Protein AF-A0A8S1S361-F1 (afdb_monomer_lite)

Sequence (271 aa):
MSQQENCSICFEDYEDPVKLPCNHIFCRDCIVVALEQRQSCPICRRLCCNYINSPFLSITQPEESLHEQEGDPCFIYRITIHHNAQAQFNFFEKRYVEMITEALKKNLTFIIDPQYNDCCMRVKLIECVPVHQHSIYVCTVQNIQRLKIIGFSERNIKDSDSKLKYATTQSIIDNFDQETLILYQKLHICIEKIIEILSLNENAKNQLLALAGNKDEIQPEKISKHSLELLQTIQMCENGLLKWYYSTDINGRLGVILKHYESYLNYCQNQ

Secondary structure (DSSP, 8-state):
-----B-TTT-SBPSSEEE-TTS-EEEHHHHHHHHHH-SB-TTT--B-TTSSS-TT-S---S-TT----SSEEEEE-S----TT-EEEEEE-SHHHHHHHHHHHHTTSEEEEE-SSSS-EEEEEEEEEEEETTTTEEEEEEEEEEEEEEEEEEEEEPTTSS-EEEEEEEEE------HHHHHHHHHHHHHHHHHHHHGGG-HHHHHHHHHHH--TT---HHHHHHHHHHHHHHHTTS-GGGHHHHH-S-HHHHHHHHHHHHHHHHHHHHT-

Structure (mmCIF, N/CA/C/O backbone):
data_AF-A0A8S1S361-F1
#
_entry.id   AF-A0A8S1S361-F1
#
loop_
_atom_site.group_PDB
_atom_site.id
_atom_site.type_symbol
_atom_site.label_atom_id
_atom_site.label_alt_id
_atom_site.label_comp_id
_atom_site.label_asym_id
_atom_site.label_entity_id
_atom_site.label_seq_id
_atom_site.pdbx_PDB_ins_code
_atom_site.Cartn_x
_atom_site.Cartn_y
_atom_site.Cartn_z
_atom_site.occupancy
_atom_site.B_iso_or_equiv
_atom_site.auth_seq_id
_atom_site.auth_comp_id
_atom_site.auth_asym_id
_atom_site.auth_atom_id
_atom_site.pdbx_PDB_model_num
ATOM 1 N N . MET A 1 1 ? 15.241 15.812 29.033 1.00 31.27 1 MET A N 1
ATOM 2 C CA . MET A 1 1 ? 14.167 16.118 28.065 1.00 31.27 1 MET A CA 1
ATOM 3 C C . MET A 1 1 ? 12.943 16.463 28.888 1.00 31.27 1 MET A C 1
ATOM 5 O O . MET A 1 1 ? 12.546 15.630 29.691 1.00 31.27 1 MET A O 1
ATOM 9 N N . SER A 1 2 ? 12.453 17.697 28.801 1.00 41.00 2 SER A N 1
ATOM 10 C CA . SER A 1 2 ? 11.288 18.164 29.558 1.00 41.00 2 SER A CA 1
ATOM 11 C C . SER A 1 2 ? 10.044 17.393 29.115 1.00 41.00 2 SER A C 1
ATOM 13 O O . SER A 1 2 ? 9.715 17.364 27.929 1.00 41.00 2 SER A O 1
ATOM 15 N N . GLN A 1 3 ? 9.381 16.727 30.059 1.00 49.28 3 GLN A N 1
ATOM 16 C CA . GLN A 1 3 ? 8.007 16.274 29.866 1.00 49.28 3 GLN A CA 1
ATOM 17 C C . GLN A 1 3 ? 7.148 17.540 29.724 1.00 49.28 3 GLN A C 1
ATOM 19 O O . GLN A 1 3 ? 7.317 18.475 30.499 1.00 49.28 3 GLN A O 1
ATOM 24 N N . GLN A 1 4 ? 6.308 17.632 28.690 1.00 59.28 4 GLN A N 1
ATOM 25 C CA . GLN A 1 4 ? 5.357 18.741 28.571 1.00 59.28 4 GLN A CA 1
ATOM 26 C C . GLN A 1 4 ? 4.342 18.630 29.714 1.00 59.28 4 GLN A C 1
ATOM 28 O O . GLN A 1 4 ? 3.489 17.745 29.683 1.00 59.28 4 GLN A O 1
ATOM 33 N N . GLU A 1 5 ? 4.453 19.514 30.706 1.00 72.94 5 GLU A N 1
ATOM 34 C CA . GLU A 1 5 ? 3.537 19.601 31.855 1.00 72.94 5 GLU A CA 1
ATOM 35 C C . GLU A 1 5 ? 2.202 20.282 31.492 1.00 72.94 5 GLU A C 1
ATOM 37 O O . GLU A 1 5 ? 1.224 20.138 32.217 1.00 72.94 5 GLU A O 1
ATOM 42 N N . ASN A 1 6 ? 2.123 20.921 30.317 1.00 88.81 6 ASN A N 1
ATOM 43 C CA . ASN A 1 6 ? 0.973 21.707 29.865 1.00 88.81 6 ASN A CA 1
ATOM 44 C C . ASN A 1 6 ? 0.476 21.265 28.483 1.00 88.81 6 ASN A C 1
ATOM 46 O O . ASN A 1 6 ? 1.253 20.816 27.630 1.00 88.81 6 ASN A O 1
ATOM 50 N N . CYS A 1 7 ? -0.822 21.442 28.233 1.00 92.00 7 CYS A N 1
ATOM 51 C CA . CYS A 1 7 ? -1.442 21.146 26.949 1.00 92.00 7 CYS A CA 1
ATOM 52 C C . CYS A 1 7 ? -0.930 22.096 25.863 1.00 92.00 7 CYS A C 1
ATOM 54 O O . CYS A 1 7 ? -1.063 23.308 25.967 1.00 92.00 7 CYS A O 1
ATOM 56 N N . SER A 1 8 ? -0.426 21.567 24.746 1.00 92.62 8 SER A N 1
ATOM 57 C CA . SER A 1 8 ? 0.132 22.405 23.673 1.00 92.62 8 SER A CA 1
ATOM 58 C C . SER A 1 8 ? -0.911 23.140 22.808 1.00 92.62 8 SER A C 1
ATOM 60 O O . SER A 1 8 ? -0.547 23.658 21.753 1.00 92.62 8 SER A O 1
ATOM 62 N N . ILE A 1 9 ? -2.198 23.099 23.173 1.00 92.94 9 ILE A N 1
ATOM 63 C CA . ILE A 1 9 ? -3.293 23.781 22.461 1.00 92.94 9 ILE A CA 1
ATOM 64 C C . ILE A 1 9 ? -3.749 25.002 23.261 1.00 92.94 9 ILE A C 1
ATOM 66 O O . ILE A 1 9 ? -3.714 26.109 22.733 1.00 92.94 9 ILE A O 1
ATOM 70 N N . CYS A 1 10 ? -4.154 24.811 24.522 1.00 94.75 10 CYS A N 1
ATOM 71 C CA . CYS A 1 10 ? -4.549 25.916 25.401 1.00 94.75 10 CYS A CA 1
ATOM 72 C C . CYS A 1 10 ? -3.377 26.529 26.179 1.00 94.75 10 CYS A C 1
ATOM 74 O O . CYS A 1 10 ? -3.525 27.632 26.685 1.00 94.75 10 CYS A O 1
ATOM 76 N N . PHE A 1 11 ? -2.226 25.849 26.243 1.00 92.56 11 PHE A N 1
ATOM 77 C CA . PHE A 1 11 ? -1.048 26.216 27.043 1.00 92.56 11 PHE A CA 1
ATOM 78 C C . PHE A 1 11 ? -1.267 26.208 28.565 1.00 92.56 11 PHE A C 1
ATOM 80 O O . PHE A 1 11 ? -0.380 26.626 29.301 1.00 92.56 11 PHE A O 1
ATOM 87 N N . GLU A 1 12 ? -2.395 25.669 29.026 1.00 93.00 12 GLU A N 1
ATOM 88 C CA . GLU A 1 12 ? -2.732 25.479 30.440 1.00 93.00 12 GLU A CA 1
ATOM 89 C C . GLU A 1 12 ? -2.364 24.065 30.920 1.00 93.00 12 GLU A C 1
ATOM 91 O O . GLU A 1 12 ? -1.993 23.190 30.125 1.00 93.00 12 GLU A O 1
ATOM 96 N N . ASP A 1 13 ? -2.457 23.825 32.230 1.00 90.50 13 ASP A N 1
ATOM 97 C CA . ASP A 1 13 ? -2.399 22.473 32.801 1.00 90.50 13 ASP A CA 1
ATOM 98 C C . ASP A 1 13 ? -3.463 21.560 32.161 1.00 90.50 13 ASP A C 1
ATOM 100 O O . ASP A 1 13 ? -4.505 22.009 31.677 1.00 90.50 13 ASP A O 1
ATOM 104 N N . TYR A 1 14 ? -3.200 20.253 32.129 1.00 88.69 14 TYR A N 1
ATOM 105 C CA . TYR A 1 14 ? -4.121 19.312 31.494 1.00 88.69 14 TYR A CA 1
ATOM 106 C C . TYR A 1 14 ? -5.459 19.207 32.240 1.00 88.69 14 TYR A C 1
ATOM 108 O O . TYR A 1 14 ? -5.522 18.694 33.357 1.00 88.69 14 TYR A O 1
ATOM 116 N N . GLU A 1 15 ? -6.543 19.574 31.561 1.00 88.31 15 GLU A N 1
ATOM 117 C CA . GLU A 1 15 ? -7.921 19.310 31.974 1.00 88.31 15 GLU A CA 1
ATOM 118 C C . GLU A 1 15 ? -8.462 18.098 31.197 1.00 88.31 15 GLU A C 1
ATOM 120 O O . GLU A 1 15 ? -8.505 18.109 29.966 1.00 88.31 15 GLU A O 1
ATOM 125 N N . ASP A 1 16 ? -8.805 17.024 31.917 1.00 84.75 16 ASP A N 1
ATOM 126 C CA . ASP A 1 16 ? -9.188 15.713 31.357 1.00 84.75 16 ASP A CA 1
ATOM 127 C C . ASP A 1 16 ? -8.237 15.235 30.231 1.00 84.75 16 ASP A C 1
ATOM 129 O O . ASP A 1 16 ? -8.595 15.244 29.045 1.00 84.75 16 ASP A O 1
ATOM 133 N N . PRO A 1 17 ? -6.977 14.880 30.571 1.00 86.75 17 PRO A N 1
ATOM 134 C CA . PRO A 1 17 ? -5.967 14.598 29.566 1.00 86.75 17 PRO A CA 1
ATOM 135 C C . PRO A 1 17 ? -6.318 13.389 28.698 1.00 86.75 17 PRO A C 1
ATOM 137 O O . PRO A 1 17 ? -6.593 12.292 29.176 1.00 86.75 17 PRO A O 1
ATOM 140 N N . VAL A 1 18 ? -6.185 13.566 27.391 1.00 81.44 18 VAL A N 1
ATOM 141 C CA . VAL A 1 18 ? -6.327 12.528 26.375 1.00 81.44 18 VAL A CA 1
ATOM 142 C C . VAL A 1 18 ? -4.965 12.249 25.762 1.00 81.44 18 VAL A C 1
ATOM 144 O O . VAL A 1 18 ? -4.317 13.149 25.225 1.00 81.44 18 VAL A O 1
ATOM 147 N N . LYS A 1 19 ? -4.552 10.979 25.778 1.00 82.25 19 LYS A N 1
ATOM 148 C CA . LYS A 1 19 ? -3.347 10.506 25.092 1.00 82.25 19 LYS A CA 1
ATOM 149 C C . LYS A 1 19 ? -3.705 9.925 23.723 1.00 82.25 19 LYS A C 1
ATOM 151 O O . LYS A 1 19 ? -4.417 8.930 23.622 1.00 82.25 19 LYS A O 1
ATOM 156 N N . LEU A 1 20 ? -3.180 10.530 22.662 1.00 78.31 20 LEU A N 1
ATOM 157 C CA . LEU A 1 20 ? -3.302 10.030 21.288 1.00 78.31 20 LEU A CA 1
ATOM 158 C C . LEU A 1 20 ? -2.417 8.781 21.073 1.00 78.31 20 LEU A C 1
ATOM 160 O O . LEU A 1 20 ? -1.432 8.609 21.792 1.00 78.31 20 LEU A O 1
ATOM 164 N N . PRO A 1 21 ? -2.636 7.955 20.029 1.00 72.31 21 PRO A N 1
ATOM 165 C CA . PRO A 1 21 ? -1.830 6.750 19.772 1.00 72.31 21 PRO A CA 1
ATOM 166 C C . PRO A 1 21 ? -0.400 7.081 19.315 1.00 72.31 21 PRO A C 1
ATOM 168 O O . PRO A 1 21 ? 0.493 6.241 19.302 1.00 72.31 21 PRO A O 1
ATOM 171 N N . CYS A 1 22 ? -0.137 8.345 18.973 1.00 76.56 22 CYS A N 1
ATOM 172 C CA . CYS A 1 22 ? 1.218 8.879 18.828 1.00 76.56 22 CYS A CA 1
ATOM 173 C C . CYS A 1 22 ? 1.918 9.212 20.159 1.00 76.56 22 CYS A C 1
ATOM 175 O O . CYS A 1 22 ? 3.030 9.729 20.130 1.00 76.56 22 CYS A O 1
ATOM 177 N N . ASN A 1 23 ? 1.273 8.935 21.294 1.00 81.06 23 ASN A N 1
ATOM 178 C CA . ASN A 1 23 ? 1.683 9.214 22.670 1.00 81.06 23 ASN A CA 1
ATOM 179 C C . ASN A 1 23 ? 1.681 10.681 23.130 1.00 81.06 23 ASN A C 1
ATOM 181 O O . ASN A 1 23 ? 1.983 10.924 24.295 1.00 81.06 23 ASN A O 1
ATOM 185 N N . HIS A 1 24 ? 1.302 11.641 22.284 1.00 87.50 24 HIS A N 1
ATOM 186 C CA . HIS A 1 24 ? 1.089 13.031 22.706 1.00 87.50 24 HIS A CA 1
ATOM 187 C C . HIS A 1 24 ? -0.193 13.194 23.533 1.00 87.50 24 HIS A C 1
ATOM 189 O O . HIS A 1 24 ? -1.180 12.504 23.267 1.00 87.50 24 HIS A O 1
ATOM 195 N N . ILE A 1 25 ? -0.167 14.114 24.501 1.00 88.88 25 ILE A N 1
ATOM 196 C CA . ILE A 1 25 ? -1.241 14.356 25.473 1.00 88.88 25 ILE A CA 1
ATOM 197 C C . ILE A 1 25 ? -1.801 15.773 25.282 1.00 88.88 25 ILE A C 1
ATOM 199 O O . ILE A 1 25 ? -1.047 16.707 25.016 1.00 88.88 25 ILE A O 1
ATOM 203 N N . PHE A 1 26 ? -3.120 15.929 25.401 1.00 90.69 26 PHE A N 1
ATOM 204 C CA . PHE A 1 26 ? -3.848 17.198 25.276 1.00 90.69 26 PHE A CA 1
ATOM 205 C C . PHE A 1 26 ? -5.058 17.208 26.219 1.00 90.69 26 PHE A C 1
ATOM 207 O O . PHE A 1 26 ? -5.489 16.138 26.632 1.00 90.69 26 PHE A O 1
ATOM 214 N N . CYS A 1 27 ? -5.660 18.365 26.506 1.00 90.56 27 CYS A N 1
ATOM 215 C CA . CYS A 1 27 ? -6.992 18.398 27.123 1.00 90.56 27 CYS A CA 1
ATOM 216 C C . CYS A 1 27 ? -8.034 17.801 26.164 1.00 90.56 27 CYS A C 1
ATOM 218 O O . CYS A 1 27 ? -7.922 18.012 24.948 1.00 90.56 27 CYS A O 1
ATOM 220 N N . ARG A 1 28 ? -9.052 17.099 26.682 1.00 85.50 28 ARG A N 1
ATOM 221 C CA . ARG A 1 28 ? -10.117 16.498 25.856 1.00 85.50 28 ARG A CA 1
ATOM 222 C C . ARG A 1 28 ? -10.757 17.506 24.911 1.00 85.50 28 ARG A C 1
ATOM 224 O O . ARG A 1 28 ? -10.761 17.289 23.701 1.00 85.50 28 ARG A O 1
ATOM 231 N N . ASP A 1 29 ? -11.261 18.607 25.451 1.00 87.94 29 ASP A N 1
ATOM 232 C CA . ASP A 1 29 ? -12.005 19.590 24.660 1.00 87.94 29 ASP A CA 1
ATOM 233 C C . ASP A 1 29 ? -11.108 20.246 23.608 1.00 87.94 29 ASP A C 1
ATOM 235 O O . ASP A 1 29 ? -11.506 20.446 22.461 1.00 87.94 29 ASP A O 1
ATOM 239 N N . CYS A 1 30 ? -9.842 20.481 23.965 1.00 91.12 30 CYS A N 1
ATOM 240 C CA . CYS A 1 30 ? -8.844 20.997 23.037 1.00 91.12 30 CYS A CA 1
ATOM 241 C C . CYS A 1 30 ? -8.618 20.046 21.857 1.00 91.12 30 CYS A C 1
ATOM 243 O O . CYS A 1 30 ? -8.586 20.484 20.703 1.00 91.12 30 CYS A O 1
ATOM 245 N N . ILE A 1 31 ? -8.438 18.749 22.126 1.00 88.50 31 ILE A N 1
ATOM 246 C CA . ILE A 1 31 ? -8.124 17.797 21.059 1.00 88.50 31 ILE A CA 1
ATOM 247 C C . ILE A 1 31 ? -9.343 17.435 20.214 1.00 88.50 31 ILE A C 1
ATOM 249 O O . ILE A 1 31 ? -9.185 17.229 19.014 1.00 88.50 31 ILE A O 1
ATOM 253 N N . VAL A 1 32 ? -10.547 17.426 20.793 1.00 84.38 32 VAL A N 1
ATOM 254 C CA . VAL A 1 32 ? -11.812 17.249 20.063 1.00 84.38 32 VAL A CA 1
ATOM 255 C C . VAL A 1 32 ? -11.944 18.312 18.972 1.00 84.38 32 VAL A C 1
ATOM 257 O O . VAL A 1 32 ? -12.017 17.963 17.793 1.00 84.38 32 VAL A O 1
ATOM 260 N N . VAL A 1 33 ? -11.838 19.594 19.336 1.00 86.06 33 VAL A N 1
ATOM 261 C CA . VAL A 1 33 ? -11.939 20.713 18.381 1.00 86.06 33 VAL A CA 1
ATOM 262 C C . VAL A 1 33 ? -10.815 20.671 17.341 1.00 86.06 33 VAL A C 1
ATOM 264 O O . VAL A 1 33 ? -11.038 20.908 16.152 1.00 86.06 33 VAL A O 1
ATOM 267 N N . ALA A 1 34 ? -9.587 20.349 17.758 1.00 88.19 34 ALA A N 1
ATOM 268 C CA . ALA A 1 34 ? -8.462 20.260 16.829 1.00 88.19 34 ALA A CA 1
ATOM 269 C C . ALA A 1 34 ? -8.654 19.142 15.788 1.00 88.19 34 ALA A C 1
ATOM 271 O O . ALA A 1 34 ? -8.355 19.344 14.607 1.00 88.19 34 ALA A O 1
ATOM 272 N N . LEU A 1 35 ? -9.178 17.985 16.206 1.00 83.81 35 LEU A N 1
ATOM 273 C CA . LEU A 1 35 ? -9.410 16.844 15.322 1.00 83.81 35 LEU A CA 1
ATOM 274 C C . LEU A 1 35 ? -10.602 17.041 14.377 1.00 83.81 35 LEU A C 1
ATOM 276 O O . LEU A 1 35 ? -10.575 16.482 13.278 1.00 83.81 35 LEU A O 1
ATOM 280 N N . GLU A 1 36 ? -11.597 17.855 14.751 1.00 78.62 36 GLU A N 1
ATOM 281 C CA . GLU A 1 36 ? -12.676 18.282 13.845 1.00 78.62 36 GLU A CA 1
ATOM 282 C C . GLU A 1 36 ? -12.134 19.085 12.657 1.00 78.62 36 GLU A C 1
ATOM 284 O O . GLU A 1 36 ? -12.600 18.926 11.530 1.00 78.62 36 GLU A O 1
ATOM 289 N N . GLN A 1 37 ? -11.116 19.921 12.887 1.00 82.75 37 GLN A N 1
ATOM 290 C CA . GLN A 1 37 ? -10.488 20.715 11.826 1.00 82.75 37 GLN A CA 1
ATOM 291 C C . GLN A 1 37 ? -9.489 19.900 11.006 1.00 82.75 37 GLN A C 1
ATOM 293 O O . GLN A 1 37 ? -9.408 20.033 9.783 1.00 82.75 37 GLN A O 1
ATOM 298 N N . ARG A 1 38 ? -8.666 19.092 11.682 1.00 83.06 38 ARG A N 1
ATOM 299 C CA . ARG A 1 38 ? -7.639 18.253 11.063 1.00 83.06 38 ARG A CA 1
ATOM 300 C C . ARG A 1 38 ? -7.508 16.969 11.853 1.00 83.06 38 ARG A C 1
ATOM 302 O O . ARG A 1 38 ? -7.017 16.983 12.972 1.00 83.06 38 ARG A O 1
ATOM 309 N N . GLN A 1 39 ? -7.798 15.841 11.219 1.00 79.81 39 GLN A N 1
ATOM 310 C CA . GLN A 1 39 ? -7.765 14.509 11.834 1.00 79.81 39 GLN A CA 1
ATOM 311 C C . GLN A 1 39 ? -6.346 13.982 12.138 1.00 79.81 39 GLN A C 1
ATOM 313 O O . GLN A 1 39 ? -6.082 12.786 12.040 1.00 79.81 39 GLN A O 1
ATOM 318 N N . SER A 1 40 ? -5.397 14.848 12.483 1.00 85.75 40 SER A N 1
ATOM 319 C CA . SER A 1 40 ? -4.020 14.494 12.808 1.00 85.75 40 SER A CA 1
ATOM 320 C C . SER A 1 40 ? -3.560 15.186 14.085 1.00 85.75 40 SER A C 1
ATOM 322 O O . SER A 1 40 ? -4.024 16.271 14.422 1.00 85.75 40 SER A O 1
ATOM 324 N N . CYS A 1 41 ? -2.629 14.554 14.799 1.00 86.69 41 CYS A N 1
ATOM 325 C CA . CYS A 1 41 ? -2.041 15.106 16.011 1.00 86.69 41 CYS A CA 1
ATOM 326 C C . CYS A 1 41 ? -1.441 16.505 15.744 1.00 86.69 41 CYS A C 1
ATOM 328 O O . CYS A 1 41 ? -0.584 16.620 14.862 1.00 86.69 41 CYS A O 1
ATOM 330 N N . PRO A 1 42 ? -1.789 17.538 16.536 1.00 91.06 42 PRO A N 1
ATOM 331 C CA . PRO A 1 42 ? -1.236 18.886 16.378 1.00 91.06 42 PRO A CA 1
ATOM 332 C C . PRO A 1 42 ? 0.292 18.970 16.496 1.00 91.06 42 PRO A C 1
ATOM 334 O O . PRO A 1 42 ? 0.902 19.860 15.911 1.00 91.06 42 PRO A O 1
ATOM 337 N N . ILE A 1 43 ? 0.917 18.027 17.211 1.00 90.31 43 ILE A N 1
ATOM 338 C CA . ILE A 1 43 ? 2.369 18.003 17.429 1.00 90.31 43 ILE A CA 1
ATOM 339 C C . ILE A 1 43 ? 3.095 17.268 16.295 1.00 90.31 43 ILE A C 1
ATOM 341 O O . ILE A 1 43 ? 4.002 17.821 15.679 1.00 90.31 43 ILE A O 1
ATOM 345 N N . CYS A 1 44 ? 2.709 16.024 15.988 1.00 87.56 44 CYS A N 1
ATOM 346 C CA . CYS A 1 44 ? 3.469 15.174 15.056 1.00 87.56 44 CYS A CA 1
ATOM 347 C C . CYS A 1 44 ? 2.770 14.862 13.733 1.00 87.56 44 CYS A C 1
ATOM 349 O O . CYS A 1 44 ? 3.331 14.146 12.904 1.00 87.56 44 CYS A O 1
ATOM 351 N N . ARG A 1 45 ? 1.547 15.364 13.531 1.00 86.81 45 ARG A N 1
ATOM 352 C CA . ARG A 1 45 ? 0.741 15.171 12.314 1.00 86.81 45 ARG A CA 1
ATOM 353 C C . ARG A 1 45 ? 0.399 13.708 11.994 1.00 86.81 45 ARG A C 1
ATOM 355 O O . ARG A 1 45 ? -0.050 13.411 10.891 1.00 86.81 45 ARG A O 1
ATOM 362 N N . ARG A 1 46 ? 0.569 12.780 12.946 1.00 79.69 46 ARG A N 1
ATOM 363 C CA . ARG A 1 46 ? 0.090 11.393 12.802 1.00 79.69 46 ARG A CA 1
ATOM 364 C C . ARG A 1 46 ? -1.443 11.378 12.801 1.00 79.69 46 ARG A C 1
ATOM 366 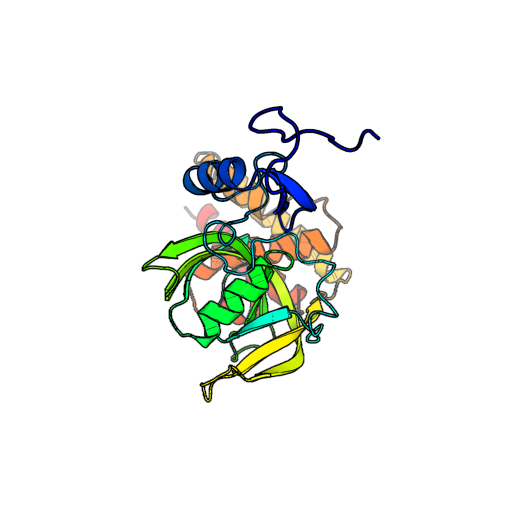O O . ARG A 1 46 ? -2.042 12.048 13.636 1.00 79.69 46 ARG A O 1
ATOM 373 N N . LEU A 1 47 ? -2.059 10.620 11.892 1.00 76.38 47 LEU A N 1
ATOM 374 C CA . LEU A 1 47 ? -3.519 10.497 11.769 1.00 76.38 47 LEU A CA 1
ATOM 375 C C . LEU A 1 47 ? -4.150 9.977 13.077 1.00 76.38 47 LEU A C 1
ATOM 377 O O . LEU A 1 47 ? -3.596 9.088 13.723 1.00 76.38 47 LEU A O 1
ATOM 381 N N . CYS A 1 48 ? -5.281 10.559 13.477 1.00 74.94 48 CYS A N 1
ATOM 382 C CA . CYS A 1 48 ? -5.999 10.331 14.740 1.00 74.94 48 CYS A CA 1
ATOM 383 C C . CYS A 1 48 ? -7.531 10.356 14.537 1.00 74.94 48 CYS A C 1
ATOM 385 O O . CYS A 1 48 ? -8.283 10.715 15.437 1.00 74.94 48 CYS A O 1
ATOM 387 N N . CYS A 1 49 ? -8.012 9.983 13.352 1.00 59.97 49 CYS A N 1
ATOM 388 C CA . CYS A 1 49 ? -9.398 10.151 12.897 1.00 59.97 49 CYS A CA 1
ATOM 389 C C . CYS A 1 49 ? -10.498 9.414 13.697 1.00 59.97 49 CYS A C 1
ATOM 391 O O . CYS A 1 49 ? -11.670 9.550 13.367 1.00 59.97 49 CYS A O 1
ATOM 393 N N . ASN A 1 50 ? -10.150 8.675 14.757 1.00 56.00 50 ASN A N 1
ATOM 394 C CA . ASN A 1 50 ? -11.088 7.948 15.622 1.00 56.00 50 ASN A CA 1
ATOM 395 C C . ASN A 1 50 ? -11.225 8.498 17.050 1.00 56.00 50 ASN A C 1
ATOM 397 O O . ASN A 1 50 ? -11.904 7.886 17.872 1.00 56.00 50 ASN A O 1
ATOM 401 N N . TYR A 1 51 ? -10.613 9.640 17.372 1.00 59.34 51 TYR A N 1
ATOM 402 C CA . TYR A 1 51 ? -10.519 10.112 18.761 1.00 59.34 51 TYR A CA 1
ATOM 403 C C . TYR A 1 51 ? -11.524 11.205 19.147 1.00 59.34 51 TYR A C 1
ATOM 405 O O . TYR A 1 51 ? -11.362 11.823 20.188 1.00 59.34 51 TYR A O 1
ATOM 413 N N . ILE A 1 52 ? -12.567 11.455 18.354 1.00 53.59 52 ILE A N 1
ATOM 414 C CA . ILE A 1 52 ? -13.562 12.491 18.691 1.00 53.59 52 ILE A CA 1
ATOM 415 C C . ILE A 1 52 ? -14.781 11.890 19.410 1.00 53.59 52 ILE A C 1
ATOM 417 O O . ILE A 1 52 ? -15.338 12.518 20.298 1.00 53.59 52 ILE A O 1
ATOM 421 N N . ASN A 1 53 ? -15.159 10.645 19.088 1.00 48.84 53 ASN A N 1
ATOM 422 C CA . ASN A 1 53 ? -16.375 10.000 19.614 1.00 48.84 53 ASN A CA 1
ATOM 423 C C . ASN A 1 53 ? -16.168 8.541 20.050 1.00 48.84 53 ASN A C 1
ATOM 425 O O . ASN A 1 53 ? -17.129 7.789 20.207 1.00 48.84 53 ASN A O 1
ATOM 429 N N . SER A 1 54 ? -14.919 8.104 20.217 1.00 50.19 54 SER A N 1
ATOM 430 C CA . SER A 1 54 ? -14.656 6.765 20.735 1.00 50.19 54 SER A CA 1
ATOM 431 C C . SER A 1 54 ? -15.096 6.701 22.208 1.00 50.19 54 SER A C 1
ATOM 433 O O . SER A 1 54 ? -14.597 7.481 23.017 1.00 50.19 54 SER A O 1
ATOM 435 N N . PRO A 1 55 ? -15.963 5.762 22.625 1.00 42.56 55 PRO A N 1
ATOM 436 C CA . PRO A 1 55 ? -16.287 5.576 24.045 1.00 42.56 55 PRO A CA 1
ATOM 437 C C . PRO A 1 55 ? -15.060 5.189 24.901 1.00 42.56 55 PRO A C 1
ATOM 439 O O . PRO A 1 55 ? -15.166 5.085 26.117 1.00 42.56 55 PRO A O 1
ATOM 442 N N . PHE A 1 56 ? -13.893 5.005 24.273 1.00 41.97 56 PHE A N 1
ATOM 443 C CA . PHE A 1 56 ? -12.601 4.716 24.891 1.00 41.97 56 PHE A CA 1
ATOM 444 C C . PHE A 1 56 ? -11.706 5.957 25.074 1.00 41.97 56 PHE A C 1
ATOM 446 O O . PHE A 1 56 ? -10.538 5.811 25.422 1.00 41.97 56 PHE A O 1
ATOM 453 N N . LEU A 1 57 ? -12.205 7.181 24.839 1.00 46.91 57 LEU A N 1
ATOM 454 C CA . LEU A 1 57 ? -11.508 8.391 25.286 1.00 46.91 57 LEU A CA 1
ATOM 455 C C . LEU A 1 57 ? -11.695 8.562 26.789 1.00 46.91 57 LEU A C 1
ATOM 457 O O . LEU A 1 57 ? -12.524 9.335 27.252 1.00 46.91 57 LEU A O 1
ATOM 461 N N . SER A 1 58 ? -10.896 7.873 27.561 1.00 39.19 58 SER A N 1
ATOM 462 C CA . SER A 1 58 ? -10.524 8.279 28.908 1.00 39.19 58 SER A CA 1
ATOM 463 C C . SER A 1 58 ? -9.045 7.956 29.039 1.00 39.19 58 SER A C 1
ATOM 465 O O . SER A 1 58 ? -8.482 7.270 28.182 1.00 39.19 58 SER A O 1
ATOM 467 N N . ILE A 1 59 ? -8.377 8.474 30.067 1.00 42.25 59 ILE A N 1
ATOM 468 C CA . ILE A 1 59 ? -7.094 7.914 30.493 1.00 42.25 59 ILE A CA 1
ATOM 469 C C . ILE A 1 59 ? -7.402 6.476 30.911 1.00 42.25 59 ILE A C 1
ATOM 471 O O . ILE A 1 59 ? -7.635 6.186 32.083 1.00 42.25 59 ILE A O 1
ATOM 475 N N . THR A 1 60 ? -7.486 5.559 29.956 1.00 40.81 60 THR A N 1
ATOM 476 C CA . THR A 1 60 ? -7.424 4.155 30.279 1.00 40.81 60 THR A CA 1
ATOM 477 C C . THR A 1 60 ? -6.010 3.989 30.793 1.00 40.81 60 THR A C 1
ATOM 479 O O . THR A 1 60 ? -5.024 4.112 30.059 1.00 40.81 60 THR A O 1
ATOM 482 N N . GLN A 1 61 ? -5.935 3.768 32.105 1.00 40.59 61 GLN A N 1
ATOM 483 C CA . GLN A 1 61 ? -4.961 2.879 32.720 1.00 40.59 61 GLN A CA 1
ATOM 484 C C . GLN A 1 61 ? -4.464 1.865 31.680 1.00 40.59 61 GLN A C 1
ATOM 486 O O . GLN A 1 61 ? -5.286 1.425 30.871 1.00 40.59 61 GLN A O 1
ATOM 491 N N . PRO A 1 62 ? -3.154 1.542 31.673 1.00 36.88 62 PRO A N 1
ATOM 492 C CA . PRO A 1 62 ? -2.537 0.692 30.652 1.00 36.88 62 PRO A CA 1
ATOM 493 C C . PRO A 1 62 ? -3.499 -0.439 30.332 1.00 36.88 62 PRO A C 1
ATOM 495 O O . PRO A 1 62 ? -3.823 -1.188 31.250 1.00 36.88 62 PRO A O 1
ATOM 498 N N . GLU A 1 63 ? -4.049 -0.453 29.109 1.00 44.31 63 GLU A N 1
ATOM 499 C CA . GLU A 1 63 ? -5.070 -1.425 28.727 1.00 44.31 63 GLU A CA 1
ATOM 500 C C . GLU A 1 63 ? -4.553 -2.790 29.175 1.00 44.31 63 GLU A C 1
ATOM 502 O O . GLU A 1 63 ? -3.498 -3.228 28.708 1.00 44.31 63 GLU A O 1
ATOM 507 N N . GLU A 1 64 ? -5.226 -3.389 30.164 1.00 39.44 64 GLU A N 1
ATOM 508 C CA . GLU A 1 64 ? -4.935 -4.730 30.645 1.00 39.44 64 GLU A CA 1
ATOM 509 C C . GLU A 1 64 ? -4.921 -5.623 29.417 1.00 39.44 64 GLU A C 1
ATOM 511 O O . GLU A 1 64 ? -5.975 -5.869 28.837 1.00 39.44 64 GLU A O 1
ATOM 516 N N . SER A 1 65 ? -3.711 -5.993 28.982 1.00 42.31 65 SER A N 1
ATOM 517 C CA . SER A 1 65 ? -3.425 -6.834 27.825 1.00 42.31 65 SER A CA 1
ATOM 518 C C . SER A 1 65 ? -4.530 -6.764 26.769 1.00 42.31 65 SER A C 1
ATOM 520 O O . SER A 1 65 ? -5.380 -7.662 26.715 1.00 42.31 65 SER A O 1
ATOM 522 N N . LEU A 1 66 ? -4.530 -5.725 25.915 1.00 48.19 66 LEU A N 1
ATOM 523 C CA . LEU A 1 66 ? -5.111 -5.879 24.577 1.00 48.19 66 LEU A CA 1
ATOM 524 C C . LEU A 1 66 ? -4.695 -7.274 24.134 1.00 48.19 66 LEU A C 1
ATOM 526 O O . LEU A 1 66 ? -3.495 -7.544 24.117 1.00 48.19 66 LEU A O 1
ATOM 530 N N . HIS A 1 67 ? -5.648 -8.179 23.904 1.00 49.62 67 HIS A N 1
ATOM 531 C CA . HIS A 1 67 ? -5.319 -9.481 23.351 1.00 49.62 67 HIS A CA 1
ATOM 532 C C . HIS A 1 67 ? -4.479 -9.182 22.114 1.00 49.62 67 HIS A C 1
ATOM 534 O O . HIS A 1 67 ? -5.029 -8.695 21.123 1.00 49.62 67 HIS A O 1
ATOM 540 N N . GLU A 1 68 ? -3.160 -9.366 22.205 1.00 56.00 68 GLU A N 1
ATOM 541 C CA . GLU A 1 68 ? -2.238 -9.158 21.103 1.00 56.00 68 GLU A CA 1
ATOM 542 C C . GLU A 1 68 ? -2.556 -10.288 20.136 1.00 56.00 68 GLU A C 1
ATOM 544 O O . GLU A 1 68 ? -1.970 -11.364 20.171 1.00 56.00 68 GLU A O 1
ATOM 549 N N . GLN A 1 69 ? -3.614 -10.083 19.350 1.00 68.38 69 GLN A N 1
ATOM 550 C CA . GLN A 1 69 ? -3.978 -10.970 18.269 1.00 68.38 69 GLN A CA 1
ATOM 551 C C . GLN A 1 69 ? -2.757 -11.005 17.370 1.00 68.38 69 GLN A C 1
ATOM 553 O O . GLN A 1 69 ? -2.301 -9.962 16.885 1.00 68.38 69 GLN A O 1
ATOM 558 N N . GLU A 1 70 ? -2.199 -12.200 17.236 1.00 81.12 70 GLU A N 1
ATOM 559 C CA . GLU A 1 70 ? -0.983 -12.418 16.484 1.00 81.12 70 GLU A CA 1
ATOM 560 C C . GLU A 1 70 ? -1.245 -12.043 15.021 1.00 81.12 70 GLU A C 1
ATOM 562 O O . GLU A 1 70 ? -2.124 -12.612 14.366 1.00 81.12 70 GLU A O 1
ATOM 567 N N . GLY A 1 71 ? -0.512 -11.038 14.536 1.00 88.56 71 GLY A N 1
ATOM 568 C CA . GLY A 1 71 ? -0.595 -10.548 13.165 1.00 88.56 71 GLY A CA 1
ATOM 569 C C . GLY A 1 71 ? -1.184 -9.143 12.988 1.00 88.56 71 GLY A C 1
ATOM 570 O O . GLY A 1 71 ? -1.614 -8.444 13.917 1.00 88.56 71 GLY A O 1
ATOM 571 N N . ASP A 1 72 ? -1.181 -8.721 11.727 1.00 92.44 72 ASP A N 1
ATOM 572 C CA . ASP A 1 72 ? -1.692 -7.430 11.279 1.00 92.44 72 ASP A CA 1
ATOM 573 C C . ASP A 1 72 ? -3.167 -7.553 10.851 1.00 92.44 72 ASP A C 1
ATOM 575 O O . ASP A 1 72 ? -3.533 -8.567 10.249 1.00 92.44 72 ASP A O 1
ATOM 579 N N . PRO A 1 73 ? -4.019 -6.535 11.101 1.00 94.19 73 PRO A N 1
ATOM 580 C CA . PRO A 1 73 ? -5.383 -6.471 10.567 1.00 94.19 73 PRO A CA 1
ATOM 581 C C . PRO A 1 73 ? -5.414 -6.828 9.077 1.00 94.19 73 PRO A C 1
ATOM 583 O O . PRO A 1 73 ? -4.677 -6.228 8.294 1.00 94.19 73 PRO A O 1
ATOM 586 N N . CYS A 1 74 ? -6.232 -7.802 8.677 1.00 94.31 74 CYS A N 1
ATOM 587 C CA . CYS A 1 74 ? -6.252 -8.314 7.309 1.00 94.31 74 CYS A CA 1
ATOM 588 C C . CYS A 1 74 ? -7.637 -8.181 6.679 1.00 94.31 74 CYS A C 1
ATOM 590 O O . CYS A 1 74 ? -8.631 -8.744 7.146 1.00 94.31 74 CYS A O 1
ATOM 592 N N . PHE A 1 75 ? -7.682 -7.443 5.577 1.00 94.38 75 PHE A N 1
ATOM 593 C CA . PHE A 1 75 ? -8.865 -7.227 4.773 1.00 94.38 75 PHE A CA 1
ATOM 594 C C . PHE A 1 75 ? -8.799 -8.086 3.521 1.00 94.38 75 PHE A C 1
ATOM 596 O O . PHE A 1 75 ? -7.907 -7.947 2.686 1.00 94.38 75 PHE A O 1
ATOM 603 N N . ILE A 1 76 ? -9.792 -8.950 3.374 1.00 91.25 76 ILE A N 1
ATOM 604 C CA . ILE A 1 76 ? -9.956 -9.759 2.176 1.00 91.25 76 ILE A CA 1
ATOM 605 C C . ILE A 1 76 ? -10.669 -8.915 1.115 1.00 91.25 76 ILE A C 1
ATOM 607 O O . ILE A 1 76 ? -11.865 -8.654 1.257 1.00 91.25 76 ILE A O 1
ATOM 611 N N . TYR A 1 77 ? -9.950 -8.506 0.068 1.00 90.19 77 TYR A N 1
ATOM 612 C CA . TYR A 1 77 ? -10.497 -7.775 -1.080 1.00 90.19 77 TYR A CA 1
ATOM 613 C C . TYR A 1 77 ? -9.809 -8.214 -2.359 1.00 90.19 77 TYR A C 1
ATOM 615 O O . TYR A 1 77 ? -8.599 -8.061 -2.474 1.00 90.19 77 TYR A O 1
ATOM 623 N N . ARG A 1 78 ? -10.578 -8.651 -3.365 1.00 87.56 78 ARG A N 1
ATOM 624 C CA . ARG A 1 78 ? -10.059 -8.984 -4.703 1.00 87.56 78 ARG A CA 1
ATOM 625 C C . ARG A 1 78 ? -9.625 -7.733 -5.485 1.00 87.56 78 ARG A C 1
ATOM 627 O O . ARG A 1 78 ? -10.231 -7.384 -6.493 1.00 87.56 78 ARG A O 1
ATOM 634 N N . ILE A 1 79 ? -8.561 -7.076 -5.042 1.00 85.88 79 ILE A N 1
ATOM 635 C CA . ILE A 1 79 ? -7.977 -5.892 -5.677 1.00 85.88 79 ILE A CA 1
ATOM 636 C C . ILE A 1 79 ? -6.454 -5.943 -5.585 1.00 85.88 79 ILE A C 1
ATOM 638 O O . ILE A 1 79 ? -5.901 -6.435 -4.604 1.00 85.88 79 ILE A O 1
ATOM 642 N N . THR A 1 80 ? -5.784 -5.421 -6.606 1.00 85.38 80 THR A N 1
ATOM 643 C CA . THR A 1 80 ? -4.352 -5.123 -6.569 1.00 85.38 80 THR A CA 1
ATOM 644 C C . THR A 1 80 ? -4.167 -3.618 -6.531 1.00 85.38 80 THR A C 1
ATOM 646 O O . THR A 1 80 ? -4.732 -2.903 -7.350 1.00 85.38 80 THR A O 1
ATOM 649 N N . ILE A 1 81 ? -3.332 -3.149 -5.612 1.00 87.06 81 ILE A N 1
ATOM 650 C CA . ILE A 1 81 ? -2.835 -1.778 -5.573 1.00 87.06 81 ILE A CA 1
ATOM 651 C C . ILE A 1 81 ? -1.342 -1.850 -5.893 1.00 87.06 81 ILE A C 1
ATOM 653 O O . ILE A 1 81 ? -0.605 -2.590 -5.239 1.00 87.06 81 ILE A O 1
ATOM 657 N N . HIS A 1 82 ? -0.884 -1.115 -6.901 1.00 84.75 82 HIS A N 1
ATOM 658 C CA . HIS A 1 82 ? 0.538 -1.064 -7.258 1.00 84.75 82 HIS A CA 1
ATOM 659 C C . HIS A 1 82 ? 1.367 -0.357 -6.187 1.00 84.75 82 HIS A C 1
ATOM 661 O O . HIS A 1 82 ? 0.827 0.351 -5.340 1.00 84.75 82 HIS A O 1
ATOM 667 N N . HIS A 1 83 ? 2.680 -0.565 -6.199 1.00 84.50 83 HIS A N 1
ATOM 668 C CA . HIS A 1 83 ? 3.576 -0.004 -5.194 1.00 84.50 83 HIS A CA 1
ATOM 669 C C . HIS A 1 83 ? 3.497 1.523 -5.242 1.00 84.50 83 HIS A C 1
ATOM 671 O O . HIS A 1 83 ? 3.461 2.101 -6.321 1.00 84.50 83 HIS A O 1
ATOM 677 N N . ASN A 1 84 ? 3.411 2.171 -4.081 1.00 86.62 84 ASN A N 1
ATOM 678 C CA . ASN A 1 84 ? 3.208 3.613 -3.921 1.00 86.62 84 ASN A CA 1
ATOM 679 C C . ASN A 1 84 ? 1.898 4.179 -4.500 1.00 86.62 84 ASN A C 1
ATOM 681 O O . ASN A 1 84 ? 1.601 5.350 -4.248 1.00 86.62 84 ASN A O 1
ATOM 685 N N . ALA A 1 85 ? 1.079 3.378 -5.188 1.00 88.12 85 ALA A N 1
ATOM 686 C CA . ALA A 1 85 ? -0.235 3.801 -5.649 1.00 88.12 85 ALA A CA 1
ATOM 687 C C . ALA A 1 85 ? -1.204 3.957 -4.472 1.00 88.12 85 ALA A C 1
ATOM 689 O O . ALA A 1 85 ? -1.110 3.254 -3.457 1.00 88.12 85 ALA A O 1
ATOM 690 N N . GLN A 1 86 ? -2.143 4.887 -4.634 1.00 93.44 86 GLN A N 1
ATOM 691 C CA . GLN A 1 86 ? -3.212 5.131 -3.679 1.00 93.44 86 GLN A CA 1
ATOM 692 C C . GLN A 1 86 ? -4.531 4.540 -4.168 1.00 93.44 86 GLN A C 1
ATOM 694 O O . GLN A 1 86 ? -4.796 4.497 -5.369 1.00 93.44 86 GLN A O 1
ATOM 699 N N . ALA A 1 87 ? -5.361 4.102 -3.229 1.00 93.88 87 ALA A N 1
ATOM 700 C CA . ALA A 1 87 ? -6.718 3.644 -3.491 1.00 93.88 87 ALA A CA 1
ATOM 701 C C . ALA A 1 87 ? -7.649 4.078 -2.356 1.00 93.88 87 ALA A C 1
ATOM 703 O O . ALA A 1 87 ? -7.226 4.195 -1.203 1.00 93.88 87 ALA A O 1
ATOM 704 N N . GLN A 1 88 ? -8.918 4.299 -2.689 1.00 95.25 88 GLN A N 1
ATOM 705 C CA . GLN A 1 88 ? -9.954 4.665 -1.731 1.00 95.25 88 GLN A CA 1
ATOM 706 C C . GLN A 1 88 ? -10.848 3.458 -1.434 1.00 95.25 88 GLN A C 1
ATOM 708 O O . GLN A 1 88 ? -11.247 2.732 -2.344 1.00 95.25 88 GLN A O 1
ATOM 713 N N . PHE A 1 89 ? -11.172 3.260 -0.159 1.00 94.56 89 PHE A N 1
ATOM 714 C CA . PHE A 1 89 ? -12.052 2.204 0.326 1.00 94.56 89 PHE A CA 1
ATOM 715 C C . PHE A 1 89 ? -13.173 2.790 1.174 1.00 94.56 89 PHE A C 1
ATOM 717 O O . PHE A 1 89 ? -12.944 3.684 1.985 1.00 94.56 89 PHE A O 1
ATOM 724 N N . ASN A 1 90 ? -14.366 2.218 1.027 1.00 93.50 90 ASN A N 1
ATOM 725 C CA . ASN A 1 90 ? -15.507 2.500 1.887 1.00 93.50 90 ASN A CA 1
ATOM 726 C C . ASN A 1 90 ? -15.765 1.265 2.753 1.00 93.50 90 ASN A C 1
ATOM 728 O O . ASN A 1 90 ? -16.245 0.244 2.257 1.00 93.50 90 ASN A O 1
ATOM 732 N N . PHE A 1 91 ? -15.444 1.341 4.041 1.00 90.88 91 PHE A N 1
ATOM 733 C CA . PHE A 1 91 ? -15.712 0.277 5.004 1.00 90.88 91 PHE A CA 1
ATOM 734 C C . PHE A 1 91 ? -17.064 0.523 5.666 1.00 90.88 91 PHE A C 1
ATOM 736 O O . PHE A 1 91 ? -17.195 1.436 6.474 1.00 90.88 91 PHE A O 1
ATOM 743 N N . PHE A 1 92 ? -18.064 -0.280 5.312 1.00 89.31 92 PHE A N 1
ATOM 744 C CA . PHE A 1 92 ? -19.430 -0.177 5.846 1.00 89.31 92 PHE A CA 1
ATOM 745 C C . PHE A 1 92 ? -19.924 -1.486 6.484 1.00 89.31 92 PHE A C 1
ATOM 747 O O . PHE A 1 92 ? -20.844 -1.476 7.294 1.00 89.31 92 PHE A O 1
ATOM 754 N N . GLU A 1 93 ? -19.327 -2.636 6.148 1.00 89.00 93 GLU A N 1
ATOM 755 C CA . GLU A 1 93 ? -19.647 -3.890 6.835 1.00 89.00 93 GLU A CA 1
ATOM 756 C C . GLU A 1 93 ? -19.125 -3.838 8.275 1.00 89.00 93 GLU A C 1
ATOM 758 O O . GLU A 1 93 ? -17.962 -3.491 8.489 1.00 89.00 93 GLU A O 1
ATOM 763 N N . LYS A 1 94 ? -19.940 -4.269 9.251 1.00 85.25 94 LYS A N 1
ATOM 764 C CA . LYS A 1 94 ? -19.599 -4.271 10.690 1.00 85.25 94 LYS A CA 1
ATOM 765 C C . LYS A 1 94 ? -18.186 -4.807 10.963 1.00 85.25 94 LYS A C 1
ATOM 767 O O . LYS A 1 94 ? -17.404 -4.161 11.651 1.00 85.25 94 LYS A O 1
ATOM 772 N N . ARG A 1 95 ? -17.810 -5.930 10.336 1.00 89.56 95 ARG A N 1
ATOM 773 C CA . ARG A 1 95 ? -16.463 -6.515 10.465 1.00 89.56 95 ARG A CA 1
ATOM 774 C C . ARG A 1 95 ? -15.339 -5.606 9.973 1.00 89.56 95 ARG A C 1
ATOM 776 O O . ARG A 1 95 ? -14.282 -5.566 10.585 1.00 89.56 95 ARG A O 1
ATOM 783 N N . TYR A 1 96 ? -15.541 -4.875 8.882 1.00 91.00 96 TYR A N 1
ATOM 784 C CA . TYR A 1 96 ? -14.516 -3.999 8.321 1.00 91.00 96 TYR A CA 1
ATOM 785 C C . TYR A 1 96 ? -14.441 -2.668 9.069 1.00 91.00 96 TYR A C 1
ATOM 787 O O . TYR A 1 96 ? -13.346 -2.140 9.231 1.00 91.00 96 TYR A O 1
ATOM 795 N N . VAL A 1 97 ? 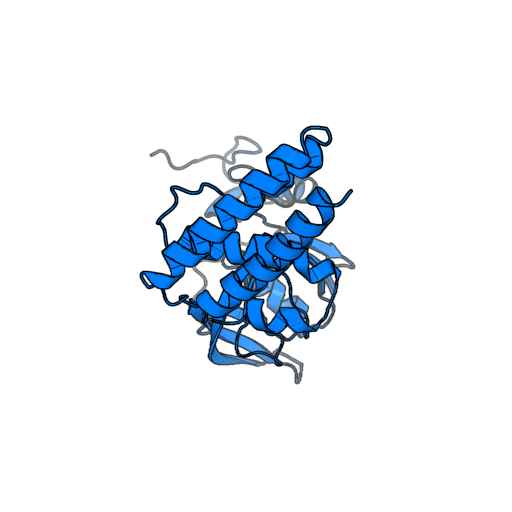-15.569 -2.180 9.592 1.00 88.75 97 VAL A N 1
ATOM 796 C CA . VAL A 1 97 ? -15.627 -1.027 10.506 1.00 88.75 97 VAL A CA 1
ATOM 797 C C . VAL A 1 97 ? -14.880 -1.324 11.814 1.00 88.75 97 VAL A C 1
ATOM 799 O O . VAL A 1 97 ? -14.062 -0.524 12.276 1.00 88.75 97 VAL A O 1
ATOM 802 N N . GLU A 1 98 ? -15.082 -2.509 12.391 1.00 87.62 98 GLU A N 1
ATOM 803 C CA . GLU A 1 98 ? -14.308 -2.949 13.556 1.00 87.62 98 GLU A CA 1
ATOM 804 C C . GLU A 1 98 ? -12.823 -3.140 13.207 1.00 87.62 98 GLU A C 1
ATOM 806 O O . GLU A 1 98 ? -11.951 -2.697 13.954 1.00 87.62 98 GLU A O 1
ATOM 811 N N . MET A 1 99 ? -12.513 -3.717 12.041 1.00 90.12 99 MET A N 1
ATOM 812 C CA . MET A 1 99 ? -11.129 -3.935 11.607 1.00 90.12 99 MET A CA 1
ATOM 813 C C . MET A 1 99 ? -10.353 -2.633 11.365 1.00 90.12 99 MET A C 1
ATOM 815 O O . MET A 1 99 ? -9.194 -2.523 11.769 1.00 90.12 99 MET A O 1
ATOM 819 N N . ILE A 1 100 ? -10.960 -1.630 10.720 1.00 88.81 100 ILE A N 1
ATOM 820 C CA . ILE A 1 100 ? -10.285 -0.345 10.478 1.00 88.81 100 ILE A CA 1
ATOM 821 C C . ILE A 1 100 ? -10.046 0.392 11.794 1.00 88.81 100 ILE A C 1
ATOM 823 O O . ILE A 1 100 ? -9.002 1.015 11.976 1.00 88.81 100 ILE A O 1
ATOM 827 N N . THR A 1 101 ? -10.959 0.239 12.754 1.00 82.50 101 THR A N 1
ATOM 828 C CA . THR A 1 101 ? -10.788 0.767 14.108 1.00 82.50 101 THR A CA 1
ATOM 829 C C . THR A 1 101 ? -9.577 0.143 14.807 1.00 82.50 101 THR A C 1
ATOM 831 O O . THR A 1 101 ? -8.822 0.862 15.4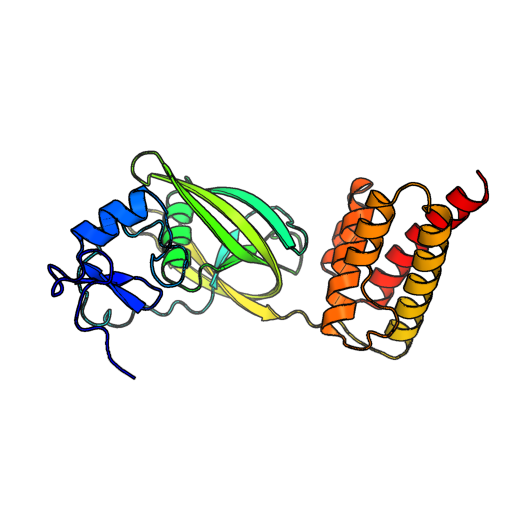59 1.00 82.50 101 THR A O 1
ATOM 834 N N . GLU A 1 102 ? -9.322 -1.154 14.617 1.00 83.06 102 GLU A N 1
ATOM 835 C CA . GLU A 1 102 ? -8.104 -1.814 15.114 1.00 83.06 102 GLU A CA 1
ATOM 836 C C . GLU A 1 102 ? -6.835 -1.302 14.414 1.00 83.06 102 GLU A C 1
ATOM 838 O O . GLU A 1 102 ? -5.831 -1.017 15.070 1.00 83.06 102 GLU A O 1
ATOM 843 N N . ALA A 1 103 ? -6.871 -1.118 13.091 1.00 85.94 103 ALA A N 1
ATOM 844 C CA . ALA A 1 103 ? -5.739 -0.565 12.342 1.00 85.94 103 ALA A CA 1
ATOM 845 C C . ALA A 1 103 ? -5.385 0.872 12.780 1.00 85.94 103 ALA A C 1
ATOM 847 O O . ALA A 1 103 ? -4.206 1.238 12.816 1.00 85.94 103 ALA A O 1
ATOM 848 N N . LEU A 1 104 ? -6.397 1.662 13.155 1.00 80.94 104 LEU A N 1
ATOM 849 C CA . LEU A 1 104 ? -6.251 3.030 13.657 1.00 80.94 104 LEU A CA 1
ATOM 850 C C . LEU A 1 104 ? -5.614 3.119 15.047 1.00 80.94 104 LEU A C 1
ATOM 852 O O . LEU A 1 104 ? -4.943 4.107 15.340 1.00 80.94 104 LEU A O 1
ATOM 856 N N . LYS A 1 105 ? -5.789 2.088 15.880 1.00 74.25 105 LYS A N 1
ATOM 857 C CA . LYS A 1 105 ? -5.135 1.977 17.195 1.00 74.25 105 LYS A CA 1
ATOM 858 C C . LYS A 1 105 ? -3.681 1.502 17.100 1.00 74.25 105 LYS A C 1
ATOM 860 O O . LYS A 1 105 ? -2.892 1.783 17.996 1.00 74.25 105 LYS A O 1
ATOM 865 N N . LYS A 1 106 ? -3.330 0.776 16.031 1.00 77.69 106 LYS A N 1
ATOM 866 C CA . LYS A 1 106 ? -1.977 0.255 15.770 1.00 77.69 106 LYS A CA 1
ATOM 867 C C . LYS A 1 106 ? -1.137 1.268 14.962 1.00 77.69 106 LYS A C 1
ATOM 869 O O . LYS A 1 106 ? -1.161 2.471 15.200 1.00 77.69 106 LYS A O 1
ATOM 874 N N . ASN A 1 107 ? -0.368 0.788 13.985 1.00 79.62 107 ASN A N 1
ATOM 875 C CA . ASN A 1 107 ? 0.610 1.576 13.228 1.00 79.62 107 ASN A CA 1
ATOM 876 C C . ASN A 1 107 ? 0.031 2.294 11.996 1.00 79.62 107 ASN A C 1
ATOM 878 O O . ASN A 1 107 ? 0.798 2.711 11.128 1.00 79.62 107 ASN A O 1
ATOM 882 N N . LEU A 1 108 ? -1.298 2.445 11.896 1.00 86.94 108 LEU A N 1
ATOM 883 C CA . LEU A 1 108 ? -1.978 2.974 10.702 1.00 86.94 108 LEU A CA 1
ATOM 884 C C . LEU A 1 108 ? -1.671 2.157 9.436 1.00 86.94 108 LEU A C 1
ATOM 886 O O . LEU A 1 108 ? -1.665 2.679 8.323 1.00 86.94 108 LEU A O 1
ATOM 890 N N . THR A 1 109 ? -1.380 0.871 9.607 1.00 92.31 109 THR A N 1
ATOM 891 C CA . THR A 1 109 ? -1.087 -0.063 8.522 1.00 92.31 109 THR A CA 1
ATOM 892 C C . THR A 1 109 ? -1.926 -1.311 8.678 1.00 92.31 109 THR A C 1
ATOM 894 O O . THR A 1 109 ? -2.180 -1.753 9.799 1.00 92.31 109 THR A O 1
ATOM 897 N N . PHE A 1 110 ? -2.307 -1.905 7.558 1.00 95.19 110 PHE A N 1
ATOM 898 C CA . PHE A 1 110 ? -3.018 -3.176 7.531 1.00 95.19 110 PHE A CA 1
ATOM 899 C C . PHE A 1 110 ? -2.711 -3.938 6.242 1.00 95.19 110 PHE A C 1
ATOM 901 O O . PHE A 1 110 ? -2.058 -3.419 5.331 1.00 95.19 110 PHE A O 1
ATOM 908 N N . ILE A 1 111 ? -3.156 -5.187 6.189 1.00 95.88 111 ILE A N 1
ATOM 909 C CA . ILE A 1 111 ? -2.960 -6.093 5.064 1.00 95.88 111 ILE A CA 1
ATOM 910 C C . ILE A 1 111 ? -4.208 -6.101 4.189 1.00 95.88 111 ILE A C 1
ATOM 912 O O . ILE A 1 111 ? -5.323 -6.215 4.692 1.00 95.88 111 ILE A O 1
ATOM 916 N N . ILE A 1 112 ? -4.012 -6.016 2.877 1.00 95.12 112 ILE A N 1
ATOM 917 C CA . ILE A 1 112 ? -5.026 -6.345 1.877 1.00 95.12 112 ILE A CA 1
ATOM 918 C C . ILE A 1 112 ? -4.618 -7.652 1.208 1.00 95.12 112 ILE A C 1
ATOM 920 O O . ILE A 1 112 ? -3.556 -7.731 0.581 1.00 95.12 112 ILE A O 1
ATOM 924 N N . ASP A 1 113 ? -5.466 -8.666 1.348 1.00 93.06 113 ASP A N 1
ATOM 925 C CA . ASP A 1 113 ? -5.294 -9.977 0.734 1.00 93.06 113 ASP A CA 1
ATOM 926 C C . ASP A 1 113 ? -6.225 -10.134 -0.488 1.00 93.06 113 ASP A C 1
ATOM 928 O O . ASP A 1 113 ? -7.452 -10.194 -0.324 1.00 93.06 113 ASP A O 1
ATOM 932 N N . PRO A 1 114 ? -5.662 -10.214 -1.711 1.00 88.44 114 PRO A N 1
ATOM 933 C CA . PRO A 1 114 ? -6.421 -10.445 -2.934 1.00 88.44 114 PRO A CA 1
ATOM 934 C C . PRO A 1 114 ? -7.017 -11.851 -3.077 1.00 88.44 114 PRO A C 1
ATOM 936 O O . PRO A 1 114 ? -7.933 -12.023 -3.880 1.00 88.44 114 PRO A O 1
ATOM 939 N N . GLN A 1 115 ? -6.527 -12.853 -2.341 1.00 85.25 115 GLN A N 1
ATOM 940 C CA . GLN A 1 115 ? -6.894 -14.280 -2.428 1.00 85.25 115 GLN A CA 1
ATOM 941 C C . GLN A 1 115 ? -6.613 -15.012 -3.748 1.00 85.25 115 GLN A C 1
ATOM 943 O O . GLN A 1 115 ? -6.823 -16.220 -3.817 1.00 85.25 115 GLN A O 1
ATOM 948 N N . TYR A 1 116 ? -6.187 -14.331 -4.812 1.00 74.81 116 TYR A N 1
ATOM 949 C CA . TYR A 1 116 ? -5.837 -14.983 -6.084 1.00 74.81 116 TYR A CA 1
ATOM 950 C C . TYR A 1 116 ? -4.329 -15.081 -6.334 1.00 74.81 116 TYR A C 1
ATOM 952 O O . TYR A 1 116 ? -3.933 -15.707 -7.310 1.00 74.81 116 TYR A O 1
ATOM 960 N N . ASN A 1 117 ? -3.500 -14.493 -5.466 1.00 65.62 117 ASN A N 1
ATOM 961 C CA . ASN A 1 117 ? -2.041 -14.526 -5.562 1.00 65.62 117 ASN A CA 1
ATOM 962 C C . ASN A 1 117 ? -1.428 -14.956 -4.226 1.00 65.62 117 ASN A C 1
ATOM 964 O O . ASN A 1 117 ? -1.999 -14.686 -3.174 1.00 65.62 117 ASN A O 1
ATOM 968 N N . ASP A 1 118 ? -0.206 -15.488 -4.262 1.00 68.88 118 ASP A N 1
ATOM 969 C CA . ASP A 1 118 ? 0.587 -15.834 -3.066 1.00 68.88 118 ASP A CA 1
ATOM 970 C C . ASP A 1 118 ? 1.089 -14.608 -2.273 1.00 68.88 118 ASP A C 1
ATOM 972 O O . ASP A 1 118 ? 1.843 -14.736 -1.305 1.00 68.88 118 ASP A O 1
ATOM 976 N N . CYS A 1 119 ? 0.710 -13.403 -2.706 1.00 82.06 119 CYS A N 1
ATOM 977 C CA . CYS A 1 119 ? 1.214 -12.139 -2.199 1.00 82.06 119 CYS A CA 1
ATOM 978 C C . CYS A 1 119 ? 0.068 -11.212 -1.790 1.00 82.06 119 CYS A C 1
ATOM 980 O O . CYS A 1 119 ? -0.831 -10.922 -2.583 1.00 82.06 119 CYS A O 1
ATOM 982 N N . CYS A 1 120 ? 0.162 -10.674 -0.581 1.00 91.31 120 CYS A N 1
ATOM 983 C CA . CYS A 1 120 ? -0.690 -9.614 -0.071 1.00 91.31 120 CYS A CA 1
ATOM 984 C C . CYS A 1 120 ? 0.046 -8.267 -0.090 1.00 91.31 120 CYS A C 1
ATOM 986 O O . CYS A 1 120 ? 1.236 -8.168 -0.419 1.00 91.31 120 CYS A O 1
ATOM 988 N N . MET A 1 121 ? -0.682 -7.204 0.233 1.00 93.12 121 MET A N 1
ATOM 989 C CA . MET A 1 121 ? -0.151 -5.844 0.251 1.00 93.12 121 MET A CA 1
ATOM 990 C C . MET A 1 121 ? -0.257 -5.282 1.656 1.00 93.12 121 MET A C 1
ATOM 992 O O . MET A 1 121 ? -1.341 -5.290 2.238 1.00 93.12 121 MET A O 1
ATOM 996 N N . ARG A 1 122 ? 0.843 -4.742 2.181 1.00 95.19 122 ARG A N 1
ATOM 997 C CA . ARG A 1 122 ? 0.768 -3.845 3.332 1.00 95.19 122 ARG A CA 1
ATOM 998 C C . ARG A 1 122 ? 0.448 -2.462 2.822 1.00 95.19 122 ARG A C 1
ATOM 1000 O O . ARG A 1 122 ? 1.220 -1.872 2.063 1.00 95.19 122 ARG A O 1
ATOM 1007 N N . VAL A 1 123 ? -0.679 -1.944 3.272 1.00 96.00 123 VAL A N 1
ATOM 1008 C CA . VAL A 1 123 ? -1.097 -0.589 2.963 1.00 96.00 123 VAL A CA 1
ATOM 1009 C C . VAL A 1 123 ? -0.960 0.287 4.193 1.00 96.00 123 VAL A C 1
ATOM 1011 O O . VAL A 1 123 ? -1.182 -0.151 5.324 1.00 96.00 123 VAL A O 1
ATOM 1014 N N . LYS A 1 124 ? -0.571 1.534 3.960 1.00 94.06 124 LYS A N 1
ATOM 1015 C CA . LYS A 1 124 ? -0.568 2.597 4.953 1.00 94.06 124 LYS A CA 1
ATOM 1016 C C . LYS A 1 124 ? -1.811 3.446 4.761 1.00 94.06 124 LYS A C 1
ATOM 1018 O O . LYS A 1 124 ? -2.108 3.872 3.649 1.00 94.06 124 LYS A O 1
ATOM 1023 N N . LEU A 1 125 ? -2.501 3.717 5.853 1.00 91.31 125 LEU A N 1
ATOM 1024 C CA . LEU A 1 125 ? -3.621 4.634 5.892 1.00 91.31 125 LEU A CA 1
ATOM 1025 C C . LEU A 1 125 ? -3.110 6.076 5.782 1.00 91.31 125 LEU A C 1
ATOM 1027 O O . LEU A 1 125 ? -2.294 6.520 6.594 1.00 91.31 125 LEU A O 1
ATOM 1031 N N . ILE A 1 126 ? -3.566 6.779 4.750 1.00 89.75 126 ILE A N 1
ATOM 1032 C CA . ILE A 1 126 ? -3.215 8.176 4.468 1.00 89.75 126 ILE A CA 1
ATOM 1033 C C . ILE A 1 126 ? -4.283 9.106 5.038 1.00 89.75 126 ILE A C 1
ATOM 1035 O O . ILE A 1 126 ? -3.962 10.089 5.700 1.00 89.75 126 ILE A O 1
ATOM 1039 N N . GLU A 1 127 ? -5.546 8.755 4.823 1.00 86.69 127 GLU A N 1
ATOM 1040 C CA . GLU A 1 127 ? -6.718 9.512 5.252 1.00 86.69 127 GLU A CA 1
ATOM 1041 C C . GLU A 1 127 ? -7.826 8.528 5.625 1.00 86.69 127 GLU A C 1
ATOM 1043 O O . GLU A 1 127 ? -7.900 7.444 5.044 1.00 86.69 127 GLU A O 1
ATOM 1048 N N . CYS A 1 128 ? -8.673 8.864 6.598 1.00 86.12 128 CYS A N 1
ATOM 1049 C CA . CYS A 1 128 ? -9.789 8.003 6.978 1.00 86.12 128 CYS A CA 1
ATOM 1050 C C . CYS A 1 128 ? -10.876 8.815 7.670 1.00 86.12 128 CYS A C 1
ATOM 1052 O O . CYS A 1 128 ? -10.705 9.259 8.796 1.00 86.12 128 CYS A O 1
ATOM 1054 N N . VAL A 1 129 ? -11.993 9.018 6.987 1.00 83.12 129 VAL A N 1
ATOM 1055 C CA . VAL A 1 129 ? -13.079 9.892 7.418 1.00 83.12 129 VAL A CA 1
ATOM 1056 C C . VAL A 1 129 ? -14.261 9.034 7.872 1.00 83.12 129 VAL A C 1
ATOM 1058 O O . VAL A 1 129 ? -14.819 8.302 7.049 1.00 83.12 129 VAL A O 1
ATOM 1061 N N . PRO A 1 130 ? -14.669 9.095 9.154 1.00 81.56 130 PRO A N 1
ATOM 1062 C CA . PRO A 1 130 ? -15.918 8.486 9.588 1.00 81.56 130 PRO A CA 1
ATOM 1063 C C . PRO A 1 130 ? -17.111 9.277 9.037 1.00 81.56 130 PRO A C 1
ATOM 1065 O O . PRO A 1 130 ? -17.149 10.505 9.089 1.00 81.56 130 PRO A O 1
ATOM 1068 N N . VAL A 1 131 ? -18.116 8.565 8.540 1.00 81.25 131 VAL A N 1
ATOM 1069 C CA . VAL A 1 131 ? -19.363 9.107 7.986 1.00 81.25 131 VAL A CA 1
ATOM 1070 C C . VAL A 1 131 ? -20.541 8.382 8.642 1.00 81.25 131 VAL A C 1
ATOM 1072 O O . VAL A 1 131 ? -20.387 7.288 9.190 1.00 81.25 131 VAL A O 1
ATOM 1075 N N . HIS A 1 132 ? -21.728 8.996 8.623 1.00 80.19 132 HIS A N 1
ATOM 1076 C CA . HIS A 1 132 ? -22.966 8.408 9.151 1.00 80.19 132 HIS A CA 1
ATOM 1077 C C . HIS A 1 132 ? -22.814 7.886 10.590 1.00 80.19 132 HIS A C 1
ATOM 1079 O O . HIS A 1 132 ? -23.066 6.715 10.865 1.00 80.19 132 HIS A O 1
ATOM 1085 N N . GLN A 1 133 ? -22.358 8.747 11.506 1.00 74.88 133 GLN A N 1
ATOM 1086 C CA . GLN A 1 133 ? -22.163 8.395 12.920 1.00 74.88 133 GLN A CA 1
ATOM 1087 C C . GLN A 1 133 ? -21.239 7.172 13.119 1.00 74.88 133 GLN A C 1
ATOM 1089 O O . GLN A 1 133 ? -21.489 6.344 13.987 1.00 74.88 133 GLN A O 1
ATOM 1094 N N . HIS A 1 134 ? -20.153 7.075 12.341 1.00 72.44 134 HIS A N 1
ATOM 1095 C CA . HIS A 1 134 ? -19.148 5.993 12.400 1.00 72.44 134 HIS A CA 1
ATOM 1096 C C . HIS A 1 134 ? -19.646 4.622 11.918 1.00 72.44 134 HIS A C 1
ATOM 1098 O O . HIS A 1 134 ? -18.984 3.610 12.140 1.00 72.44 134 HIS A O 1
ATOM 1104 N N . SER A 1 135 ? -20.783 4.572 11.218 1.00 79.62 135 SER A N 1
ATOM 1105 C CA . SER A 1 135 ? -21.221 3.347 10.534 1.00 79.62 135 SER A CA 1
ATOM 1106 C C . SER A 1 135 ? -20.475 3.100 9.220 1.00 79.62 135 SER A C 1
ATOM 1108 O O . SER A 1 135 ? -20.446 1.968 8.744 1.00 79.62 135 SER A O 1
ATOM 1110 N N . ILE A 1 136 ? -19.853 4.135 8.643 1.00 84.88 136 ILE A N 1
ATOM 1111 C CA . ILE A 1 136 ? -19.046 4.035 7.424 1.00 84.88 136 ILE A CA 1
ATOM 1112 C C . ILE A 1 136 ? -17.719 4.759 7.628 1.00 84.88 136 ILE A C 1
ATOM 1114 O O . ILE A 1 136 ? -17.680 5.845 8.199 1.00 84.88 136 ILE A O 1
ATOM 1118 N N . TYR A 1 137 ? -16.643 4.181 7.110 1.00 88.31 137 TYR A N 1
ATOM 1119 C CA . TYR A 1 137 ? -15.319 4.786 7.065 1.00 88.31 137 TYR A CA 1
ATOM 1120 C C . TYR A 1 137 ? -14.842 4.905 5.621 1.00 88.31 137 TYR A C 1
ATOM 1122 O O . TYR A 1 137 ? -14.697 3.896 4.931 1.00 88.31 137 TYR A O 1
ATOM 1130 N N . VAL A 1 138 ? -14.596 6.133 5.170 1.00 89.81 138 VAL A N 1
ATOM 1131 C CA . VAL A 1 138 ? -14.048 6.432 3.840 1.00 89.81 138 VAL A CA 1
ATOM 1132 C C . VAL A 1 138 ? -12.555 6.670 3.982 1.00 89.81 138 VAL A C 1
ATOM 1134 O O . VAL A 1 138 ? -12.146 7.662 4.578 1.00 89.81 138 VAL A O 1
ATOM 1137 N N . CYS A 1 139 ? -11.733 5.761 3.470 1.00 91.94 139 CYS A N 1
ATOM 1138 C CA . CYS A 1 139 ? -10.310 5.736 3.780 1.00 91.94 139 CYS A CA 1
ATOM 1139 C C . CYS A 1 139 ? -9.448 5.653 2.522 1.00 91.94 139 CYS A C 1
ATOM 1141 O O . CYS A 1 139 ? -9.663 4.806 1.657 1.00 91.94 139 CYS A O 1
ATOM 1143 N N . THR A 1 140 ? -8.450 6.530 2.445 1.00 93.81 140 THR A N 1
ATOM 1144 C CA . THR A 1 140 ? -7.426 6.543 1.400 1.00 93.81 140 THR A CA 1
ATOM 1145 C C . THR A 1 140 ? -6.204 5.813 1.923 1.00 93.81 140 THR A C 1
ATOM 1147 O O . THR A 1 140 ? -5.666 6.150 2.982 1.00 93.81 140 THR A O 1
ATOM 1150 N N . VAL A 1 141 ? -5.744 4.815 1.179 1.00 95.69 141 VAL A N 1
ATOM 1151 C CA . VAL A 1 141 ? -4.576 4.010 1.536 1.00 95.69 141 VAL A CA 1
ATOM 1152 C C . VAL A 1 141 ? -3.528 4.062 0.442 1.00 95.69 141 VAL A C 1
ATOM 1154 O O . VAL A 1 141 ? -3.862 4.231 -0.725 1.00 95.69 141 VAL A O 1
ATOM 1157 N N . GLN A 1 142 ? -2.267 3.873 0.813 1.00 94.62 142 GLN A N 1
ATOM 1158 C CA . GLN A 1 142 ? -1.146 3.733 -0.108 1.00 94.62 142 GLN A CA 1
ATOM 1159 C C . GLN A 1 142 ? -0.504 2.361 0.074 1.00 94.62 142 GLN A C 1
ATOM 1161 O O . GLN A 1 142 ? -0.192 1.981 1.204 1.00 94.62 142 GLN A O 1
ATOM 1166 N N . ASN A 1 143 ? -0.269 1.623 -1.010 1.00 92.44 143 ASN A N 1
ATOM 1167 C CA . ASN A 1 143 ? 0.512 0.392 -0.909 1.00 92.44 143 ASN A CA 1
ATOM 1168 C C . ASN A 1 143 ? 1.985 0.724 -0.661 1.00 92.44 143 ASN A C 1
ATOM 1170 O O . ASN A 1 143 ? 2.610 1.417 -1.460 1.00 92.44 143 ASN A O 1
ATOM 1174 N N . ILE A 1 144 ? 2.544 0.189 0.420 1.00 91.44 144 ILE A N 1
ATOM 1175 C CA . ILE A 1 144 ? 3.938 0.418 0.801 1.00 91.44 144 ILE A CA 1
ATOM 1176 C C . ILE A 1 144 ? 4.804 -0.835 0.673 1.00 91.44 144 ILE A C 1
ATOM 1178 O O . ILE A 1 144 ? 6.026 -0.719 0.661 1.00 91.44 144 ILE A O 1
ATOM 1182 N N . GLN A 1 145 ? 4.217 -2.035 0.582 1.00 89.94 145 GLN A N 1
ATOM 1183 C CA . GLN A 1 145 ? 5.003 -3.269 0.587 1.00 89.94 145 GLN A CA 1
ATOM 1184 C C . GLN A 1 145 ? 4.240 -4.480 0.038 1.00 89.94 145 GLN A C 1
ATOM 1186 O O . GLN A 1 145 ? 3.062 -4.676 0.336 1.00 89.94 145 GLN A O 1
ATOM 1191 N N . ARG A 1 146 ? 4.953 -5.350 -0.688 1.00 89.75 146 ARG A N 1
ATOM 1192 C CA . ARG A 1 146 ? 4.499 -6.708 -1.033 1.00 89.75 146 ARG A CA 1
ATOM 1193 C C . ARG A 1 146 ? 4.926 -7.689 0.061 1.00 89.75 146 ARG A C 1
ATOM 1195 O O . ARG A 1 146 ? 6.073 -7.643 0.510 1.00 89.75 146 ARG A O 1
ATOM 1202 N N . LEU A 1 147 ? 4.028 -8.576 0.470 1.00 91.94 147 LEU A N 1
ATOM 1203 C CA . LEU A 1 147 ? 4.254 -9.531 1.556 1.00 91.94 147 LEU A CA 1
ATOM 1204 C C . LEU A 1 147 ? 3.697 -10.906 1.203 1.00 91.94 147 LEU A C 1
ATOM 1206 O O . LEU A 1 147 ? 2.773 -11.016 0.402 1.00 91.94 147 LEU A O 1
ATOM 1210 N N . LYS A 1 148 ? 4.218 -11.943 1.854 1.00 90.75 148 LYS A N 1
ATOM 1211 C CA . LYS A 1 148 ? 3.647 -13.289 1.836 1.00 90.75 148 LYS A CA 1
ATOM 1212 C C . LYS A 1 148 ? 2.916 -13.543 3.146 1.00 90.75 148 LYS A C 1
ATOM 1214 O O . LYS A 1 148 ? 3.467 -13.281 4.215 1.00 90.75 148 LYS A O 1
ATOM 1219 N N . ILE A 1 149 ? 1.698 -14.068 3.075 1.00 91.38 149 ILE A N 1
ATOM 1220 C CA . ILE A 1 149 ? 0.989 -14.529 4.271 1.00 91.38 149 ILE A CA 1
ATOM 1221 C C . ILE A 1 149 ? 1.524 -15.911 4.644 1.00 91.38 149 ILE A C 1
ATOM 1223 O O . ILE A 1 149 ? 1.592 -16.803 3.800 1.00 91.38 149 ILE A O 1
ATOM 1227 N N . ILE A 1 150 ? 1.918 -16.072 5.905 1.00 92.44 150 ILE A N 1
ATOM 1228 C CA . ILE A 1 150 ? 2.439 -17.331 6.456 1.00 92.44 150 ILE A CA 1
ATOM 1229 C C . ILE A 1 150 ? 1.510 -17.942 7.510 1.00 92.44 150 ILE A C 1
ATOM 1231 O O . ILE A 1 150 ? 1.673 -19.102 7.869 1.00 92.44 150 ILE A O 1
ATOM 1235 N N . GLY A 1 151 ? 0.519 -17.185 7.982 1.00 92.12 151 GLY A N 1
ATOM 1236 C CA . GLY A 1 151 ? -0.468 -17.658 8.943 1.00 92.12 151 GLY A CA 1
ATOM 1237 C C . GLY A 1 151 ? -1.634 -16.690 9.089 1.00 92.12 151 GLY A C 1
ATOM 1238 O O . GLY A 1 151 ? -1.544 -15.524 8.699 1.00 92.12 151 GLY A O 1
ATOM 1239 N N . PHE A 1 152 ? -2.725 -17.189 9.662 1.00 92.62 152 PHE A N 1
ATOM 1240 C CA . PHE A 1 152 ? -3.901 -16.398 10.002 1.00 92.62 152 PHE A CA 1
ATOM 1241 C C . PHE A 1 152 ? -4.331 -16.675 11.437 1.00 92.62 152 PHE A C 1
ATOM 1243 O O . PHE A 1 152 ? -4.277 -17.817 11.896 1.00 92.62 152 PHE A O 1
ATOM 1250 N N . SER A 1 153 ? -4.838 -15.640 12.095 1.00 92.88 153 SER A N 1
ATOM 1251 C CA . SER A 1 153 ? -5.618 -15.751 13.324 1.00 92.88 153 SER A CA 1
ATOM 1252 C C . SER A 1 153 ? -6.971 -15.053 13.138 1.00 92.88 153 SER A C 1
ATOM 1254 O O . SER A 1 153 ? -7.140 -14.194 12.263 1.00 92.88 153 SER A O 1
ATOM 1256 N N . GLU A 1 154 ? -7.977 -15.471 13.907 1.00 92.50 154 GLU A N 1
ATOM 1257 C CA . GLU A 1 154 ? -9.339 -14.949 13.795 1.00 92.50 154 GLU A CA 1
ATOM 1258 C C . GLU A 1 154 ? -9.907 -14.569 15.161 1.00 92.50 154 GLU A C 1
ATOM 1260 O O . GLU A 1 154 ? -9.730 -15.286 16.146 1.00 92.50 154 GLU A O 1
ATOM 1265 N N . ARG A 1 155 ? -10.671 -13.474 15.197 1.00 90.88 155 ARG A N 1
ATOM 1266 C CA . ARG A 1 155 ? -11.434 -13.041 16.372 1.00 90.88 155 ARG A CA 1
ATOM 1267 C C . ARG A 1 155 ? -12.913 -12.932 16.024 1.00 90.88 155 ARG A C 1
ATOM 1269 O O . ARG A 1 155 ? -13.275 -12.264 15.056 1.00 90.88 155 ARG A O 1
ATOM 1276 N N . ASN A 1 156 ? -13.767 -13.566 16.821 1.00 88.25 156 ASN A N 1
ATOM 1277 C CA . ASN A 1 156 ? -15.215 -13.453 16.658 1.00 88.25 156 ASN A CA 1
ATOM 1278 C C . ASN A 1 156 ? -15.689 -12.049 17.036 1.00 88.25 156 ASN A C 1
ATOM 1280 O O . ASN A 1 156 ? -15.208 -11.455 18.007 1.00 88.25 156 ASN A O 1
ATOM 1284 N N . ILE A 1 157 ? -16.657 -11.545 16.282 1.00 85.62 157 ILE A N 1
ATOM 1285 C CA . ILE A 1 157 ? -17.327 -10.285 16.578 1.00 85.62 157 ILE A CA 1
ATOM 1286 C C . ILE A 1 157 ? -18.502 -10.571 17.512 1.00 85.62 157 ILE A C 1
ATOM 1288 O O . ILE A 1 157 ? -19.255 -11.520 17.301 1.00 85.62 157 ILE A O 1
ATOM 1292 N N . LYS A 1 158 ? -18.677 -9.750 18.555 1.00 81.38 158 LYS A N 1
ATOM 1293 C CA . LYS A 1 158 ? -19.844 -9.875 19.438 1.00 81.38 158 LYS A CA 1
ATOM 1294 C C . LYS A 1 158 ? -21.120 -9.626 18.633 1.00 81.38 158 LYS A C 1
ATOM 1296 O O . LYS A 1 158 ? -21.207 -8.658 17.870 1.00 81.38 158 LYS A O 1
ATOM 1301 N N . ASP A 1 159 ? -22.098 -10.508 18.807 1.00 80.44 159 ASP A N 1
ATOM 1302 C CA . ASP A 1 159 ? -23.407 -10.413 18.155 1.00 80.44 159 ASP A CA 1
ATOM 1303 C C . ASP A 1 159 ? -23.306 -10.399 16.616 1.00 80.44 159 ASP A C 1
ATOM 1305 O O . ASP A 1 159 ? -23.961 -9.610 15.929 1.00 80.44 159 ASP A O 1
ATOM 1309 N N . SER A 1 160 ? -22.400 -11.205 16.055 1.00 81.56 160 SER A N 1
ATOM 1310 C CA . SER A 1 160 ? -22.282 -11.423 14.613 1.00 81.56 160 SER A CA 1
ATOM 1311 C C . SER A 1 160 ? -21.607 -12.761 14.314 1.00 81.56 160 SER A C 1
ATOM 1313 O O . SER A 1 160 ? -20.644 -13.130 14.976 1.00 81.56 160 SER A O 1
ATOM 1315 N N . ASP A 1 161 ? -22.041 -13.436 13.249 1.00 82.50 161 ASP A N 1
ATOM 1316 C CA . ASP A 1 161 ? -21.353 -14.624 12.716 1.00 82.50 161 ASP A CA 1
ATOM 1317 C C . ASP A 1 161 ? -20.055 -14.273 11.963 1.00 82.50 161 ASP A C 1
ATOM 1319 O O . ASP A 1 161 ? -19.311 -15.147 11.515 1.00 82.50 161 ASP A O 1
ATOM 1323 N N . SER A 1 162 ? -19.774 -12.978 11.788 1.00 86.75 162 SER A N 1
ATOM 1324 C CA . SER A 1 162 ? -18.559 -12.506 11.132 1.00 86.75 162 SER A CA 1
ATOM 1325 C C . SER A 1 162 ? -17.344 -12.567 12.051 1.00 86.75 162 SER A C 1
ATOM 1327 O O . SER A 1 162 ? -17.419 -12.373 13.265 1.00 86.75 162 SER A O 1
ATOM 1329 N N . LYS A 1 163 ? -16.181 -12.763 11.430 1.00 89.62 163 LYS A N 1
ATOM 1330 C CA . LYS A 1 163 ? -14.888 -12.791 12.106 1.00 89.62 163 LYS A CA 1
ATOM 1331 C C . LYS A 1 163 ? -13.960 -11.717 11.565 1.00 89.62 163 LYS A C 1
ATOM 1333 O O . LYS A 1 163 ? -13.949 -11.430 10.366 1.00 89.62 163 LYS A O 1
ATOM 1338 N N . LEU A 1 164 ? -13.154 -11.172 12.461 1.00 91.31 164 LEU A N 1
ATOM 1339 C CA . LEU A 1 164 ? -11.998 -10.351 12.144 1.00 91.31 164 LEU A CA 1
ATOM 1340 C C . LEU A 1 164 ? -10.822 -11.275 11.843 1.00 91.31 164 LEU A C 1
ATOM 1342 O O . LEU A 1 164 ? -10.567 -12.201 12.608 1.00 91.31 164 LEU A O 1
ATOM 1346 N N . LYS A 1 165 ? -10.119 -11.026 10.740 1.00 93.00 165 LYS A N 1
ATOM 1347 C CA . LYS A 1 165 ? -8.921 -11.766 10.342 1.00 93.00 165 LYS A CA 1
ATOM 1348 C C . LYS A 1 165 ? -7.661 -10.956 10.597 1.00 93.00 165 LYS A C 1
ATOM 1350 O O . LYS A 1 165 ? -7.591 -9.786 10.226 1.00 93.00 165 LYS A O 1
ATOM 1355 N N . TYR A 1 166 ? -6.647 -11.609 11.137 1.00 94.31 166 TYR A N 1
ATOM 1356 C CA . TYR A 1 166 ? -5.308 -11.060 11.272 1.00 94.31 166 TYR A CA 1
ATOM 1357 C C . TYR A 1 166 ? -4.340 -11.966 10.518 1.00 94.31 166 TYR A C 1
ATOM 1359 O O . TYR A 1 166 ? -4.489 -13.189 10.526 1.00 94.31 166 TYR A O 1
ATOM 1367 N N . ALA A 1 167 ? -3.392 -11.366 9.808 1.00 93.75 167 ALA A N 1
ATOM 1368 C CA . ALA A 1 167 ? -2.422 -12.085 8.998 1.00 93.75 167 ALA A CA 1
ATOM 1369 C C . ALA A 1 167 ? -1.032 -11.970 9.619 1.00 93.75 167 ALA A C 1
ATOM 1371 O O . ALA A 1 167 ? -0.532 -10.868 9.860 1.00 93.75 167 ALA A O 1
ATOM 1372 N N . THR A 1 168 ? -0.382 -13.113 9.802 1.00 94.44 168 THR A N 1
ATOM 1373 C CA . THR A 1 168 ? 1.056 -13.174 10.050 1.00 94.44 168 THR A CA 1
ATOM 1374 C C . THR A 1 168 ? 1.750 -13.163 8.698 1.00 94.44 168 THR A C 1
ATOM 1376 O O . THR A 1 168 ? 1.458 -13.986 7.825 1.00 94.44 168 THR A O 1
ATOM 1379 N N . THR A 1 169 ? 2.651 -12.204 8.498 1.00 93.62 169 THR A N 1
ATOM 1380 C CA . THR A 1 169 ? 3.253 -11.938 7.186 1.00 93.62 169 THR A CA 1
ATOM 1381 C C . THR A 1 169 ? 4.769 -11.958 7.224 1.00 93.62 169 THR A C 1
ATOM 1383 O O . THR A 1 169 ? 5.372 -11.544 8.211 1.00 93.62 169 THR A O 1
ATOM 1386 N N . GLN A 1 170 ? 5.370 -12.336 6.101 1.00 92.00 170 GLN A N 1
ATOM 1387 C CA . GLN A 1 170 ? 6.801 -12.245 5.851 1.00 92.00 170 GLN A CA 1
ATOM 1388 C C . GLN A 1 170 ? 7.076 -11.306 4.671 1.00 92.00 170 GLN A C 1
ATOM 1390 O O . GLN A 1 170 ? 6.349 -11.306 3.674 1.00 92.00 170 GLN A O 1
ATOM 1395 N N . SER A 1 171 ? 8.143 -10.510 4.778 1.00 88.12 171 SER A N 1
ATOM 1396 C CA . SER A 1 171 ? 8.629 -9.687 3.670 1.00 88.12 171 SER A CA 1
ATOM 1397 C C . SER A 1 171 ? 9.013 -10.546 2.473 1.00 88.12 171 SER A C 1
ATOM 1399 O O . SER A 1 171 ? 9.719 -11.542 2.620 1.00 88.12 171 SER A O 1
ATOM 1401 N N . ILE A 1 172 ? 8.581 -10.126 1.286 1.00 86.25 172 ILE A N 1
ATOM 1402 C CA . ILE A 1 172 ? 9.079 -10.700 0.041 1.00 86.25 172 ILE A CA 1
ATOM 1403 C C . ILE A 1 172 ? 10.463 -10.123 -0.230 1.00 86.25 172 ILE A C 1
ATOM 1405 O O . ILE A 1 172 ? 10.650 -8.906 -0.205 1.00 86.25 172 ILE A O 1
ATOM 1409 N N . ILE A 1 173 ? 11.415 -11.013 -0.485 1.00 82.88 173 ILE A N 1
ATOM 1410 C CA . ILE A 1 173 ? 12.779 -10.673 -0.868 1.00 82.88 173 ILE A CA 1
ATOM 1411 C C . ILE A 1 173 ? 12.944 -11.155 -2.304 1.00 82.88 173 ILE A C 1
ATOM 1413 O O . ILE A 1 173 ? 12.721 -12.330 -2.592 1.00 82.88 173 ILE A O 1
ATOM 1417 N N . ASP A 1 174 ? 13.269 -10.233 -3.204 1.00 87.31 174 ASP A N 1
ATOM 1418 C CA . ASP A 1 174 ? 13.608 -10.593 -4.576 1.00 87.31 174 ASP A CA 1
ATOM 1419 C C . ASP A 1 174 ? 15.009 -11.220 -4.602 1.00 87.31 174 ASP A C 1
ATOM 1421 O O . ASP A 1 174 ? 15.880 -10.839 -3.818 1.00 87.31 174 ASP A O 1
ATOM 1425 N N . ASN A 1 175 ? 15.228 -12.196 -5.480 1.00 85.06 175 ASN A N 1
ATOM 1426 C CA . ASN A 1 175 ? 16.524 -12.865 -5.589 1.00 85.06 175 ASN A CA 1
ATOM 1427 C C . ASN A 1 175 ? 17.481 -12.012 -6.422 1.00 85.06 175 ASN A C 1
ATOM 1429 O O . ASN A 1 175 ? 17.177 -11.738 -7.575 1.00 85.06 175 ASN A O 1
ATOM 1433 N N . PHE A 1 176 ? 18.633 -11.624 -5.873 1.00 87.31 176 PHE A N 1
ATOM 1434 C CA . PHE A 1 176 ? 19.608 -10.793 -6.582 1.00 87.31 176 PHE A CA 1
ATOM 1435 C C . PHE A 1 176 ? 20.873 -11.567 -6.911 1.00 87.31 176 PHE A C 1
ATOM 1437 O O . PHE A 1 176 ? 21.541 -12.103 -6.025 1.00 87.31 176 PHE A O 1
ATOM 1444 N N . ASP A 1 177 ? 21.222 -11.557 -8.189 1.00 89.75 177 ASP A N 1
ATOM 1445 C CA . ASP A 1 177 ? 22.452 -12.119 -8.730 1.00 89.75 177 ASP A CA 1
ATOM 1446 C C . ASP A 1 177 ? 23.149 -11.117 -9.669 1.00 89.75 177 ASP A C 1
ATOM 1448 O O . ASP A 1 177 ? 22.685 -9.996 -9.897 1.00 89.75 177 ASP A O 1
ATOM 1452 N N . GLN A 1 178 ? 24.309 -11.506 -10.203 1.00 90.69 178 GLN A N 1
ATOM 1453 C CA . GLN A 1 178 ? 25.044 -10.670 -11.158 1.00 90.69 178 GLN A CA 1
ATOM 1454 C C . GLN A 1 178 ? 24.251 -10.430 -12.453 1.00 90.69 178 GLN A C 1
ATOM 1456 O O . GLN A 1 178 ? 24.390 -9.371 -13.065 1.00 90.69 178 GLN A O 1
ATOM 1461 N N . GLU A 1 179 ? 23.404 -11.377 -12.858 1.00 92.25 179 GLU A N 1
ATOM 1462 C CA . GLU A 1 179 ? 22.569 -11.261 -14.055 1.00 92.25 179 GLU A CA 1
ATOM 1463 C C . GLU A 1 179 ? 21.506 -10.162 -13.894 1.00 92.25 179 GLU A C 1
ATOM 1465 O O . GLU A 1 179 ? 21.295 -9.367 -14.815 1.00 92.25 179 GLU A O 1
ATOM 1470 N N . THR A 1 180 ? 20.944 -10.028 -12.689 1.00 92.81 180 THR A N 1
ATOM 1471 C CA . THR A 1 180 ? 20.007 -8.960 -12.309 1.00 92.81 180 THR A CA 1
ATOM 1472 C C . THR A 1 180 ? 20.616 -7.584 -12.550 1.00 92.81 180 THR A C 1
ATOM 1474 O O . THR A 1 180 ? 19.980 -6.711 -13.146 1.00 92.81 180 THR A O 1
ATOM 1477 N N . LEU A 1 181 ? 21.868 -7.383 -12.121 1.00 91.81 181 LEU A N 1
ATOM 1478 C CA . LEU A 1 181 ? 22.555 -6.102 -12.284 1.00 91.81 181 LEU A CA 1
ATOM 1479 C C . LEU A 1 181 ? 22.803 -5.786 -13.764 1.00 91.81 181 LEU A C 1
ATOM 1481 O O . LEU A 1 181 ? 22.583 -4.655 -14.194 1.00 91.81 181 LEU A O 1
ATOM 1485 N N . ILE A 1 182 ? 23.194 -6.788 -14.556 1.00 92.94 182 ILE A N 1
ATOM 1486 C CA . ILE A 1 182 ? 23.400 -6.638 -16.004 1.00 92.94 182 ILE A CA 1
ATOM 1487 C C . ILE A 1 182 ? 22.088 -6.252 -16.701 1.00 92.94 182 ILE A C 1
ATOM 1489 O O . ILE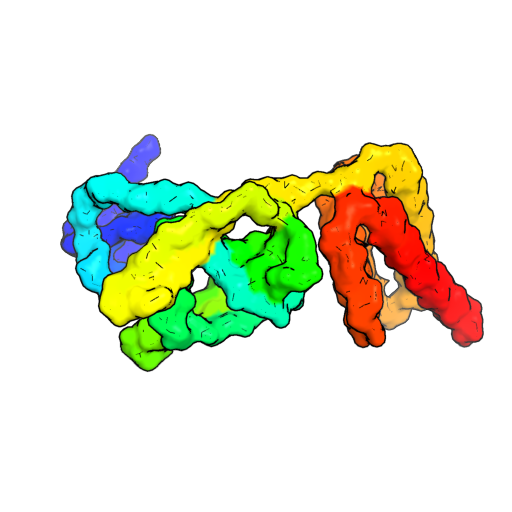 A 1 182 ? 22.079 -5.355 -17.546 1.00 92.94 182 ILE A O 1
ATOM 1493 N N . LEU A 1 183 ? 20.974 -6.905 -16.357 1.00 94.12 183 LEU A N 1
ATOM 1494 C CA . LEU A 1 183 ? 19.652 -6.579 -16.904 1.00 94.12 183 LEU A CA 1
ATOM 1495 C C . LEU A 1 183 ? 19.216 -5.163 -16.526 1.00 94.12 183 LEU A C 1
ATOM 1497 O O . LEU A 1 183 ? 18.753 -4.413 -17.386 1.00 94.12 183 LEU A O 1
ATOM 1501 N N . TYR A 1 184 ? 19.404 -4.784 -15.264 1.00 93.06 184 TYR A N 1
ATOM 1502 C CA . TYR A 1 184 ? 19.061 -3.453 -14.775 1.00 93.06 184 TYR A CA 1
ATOM 1503 C C . TYR A 1 184 ? 19.875 -2.355 -15.477 1.00 93.06 184 TYR A C 1
ATOM 1505 O O . TYR A 1 184 ? 19.309 -1.363 -15.933 1.00 93.06 184 TYR A O 1
ATOM 1513 N N . GLN A 1 185 ? 21.182 -2.561 -15.665 1.00 92.38 185 GLN A N 1
ATOM 1514 C CA . GLN A 1 185 ? 22.039 -1.633 -16.413 1.00 92.38 185 GLN A CA 1
ATOM 1515 C C . GLN A 1 185 ? 21.621 -1.509 -17.885 1.00 92.38 185 GLN A C 1
ATOM 1517 O O . GLN A 1 185 ? 21.560 -0.400 -18.416 1.00 92.38 185 GLN A O 1
ATOM 1522 N N . LYS A 1 186 ? 21.283 -2.623 -18.550 1.00 94.44 186 LYS A N 1
ATOM 1523 C CA . LYS A 1 186 ? 20.764 -2.602 -19.932 1.00 94.44 186 LYS A CA 1
ATOM 1524 C C . LYS A 1 186 ? 19.465 -1.804 -20.044 1.00 94.44 186 LYS A C 1
ATOM 1526 O O . LYS A 1 186 ? 19.317 -1.011 -20.973 1.00 94.44 186 LYS A O 1
ATOM 1531 N N . LEU A 1 187 ? 18.551 -1.990 -19.093 1.00 94.25 187 LEU A N 1
ATOM 1532 C CA . LEU A 1 187 ? 17.297 -1.240 -19.015 1.00 94.25 187 LEU A CA 1
ATOM 1533 C C . LEU A 1 187 ? 17.543 0.260 -18.854 1.00 94.25 187 LEU A C 1
ATOM 1535 O O . LEU A 1 187 ? 16.947 1.048 -19.584 1.00 94.25 187 LEU A O 1
ATOM 1539 N N . HIS A 1 188 ? 18.463 0.645 -17.971 1.00 91.75 188 HIS A N 1
ATOM 1540 C CA . HIS A 1 188 ? 18.862 2.042 -17.792 1.00 91.75 188 HIS A CA 1
ATOM 1541 C C . HIS A 1 188 ? 19.398 2.669 -19.076 1.00 91.75 188 HIS A C 1
ATOM 1543 O O . HIS A 1 188 ? 18.913 3.720 -19.483 1.00 91.75 188 HIS A O 1
ATOM 1549 N N . ILE A 1 189 ? 20.307 1.987 -19.776 1.00 92.19 189 ILE A N 1
ATOM 1550 C CA . ILE A 1 189 ? 20.838 2.458 -21.066 1.00 92.19 189 ILE A CA 1
ATOM 1551 C C . ILE A 1 189 ? 19.715 2.627 -22.102 1.00 92.19 189 ILE A C 1
ATOM 1553 O O . ILE A 1 189 ? 19.720 3.576 -22.887 1.00 92.19 189 ILE A O 1
ATOM 1557 N N . CYS A 1 190 ? 18.744 1.709 -22.131 1.00 93.56 190 CYS A N 1
ATOM 1558 C CA . CYS A 1 190 ? 17.587 1.822 -23.017 1.00 93.56 190 CYS A CA 1
ATOM 1559 C C . CYS A 1 190 ? 16.744 3.061 -22.683 1.00 93.56 190 CYS A C 1
ATOM 1561 O O . CYS A 1 190 ? 16.365 3.809 -23.583 1.00 93.56 190 CYS A O 1
ATOM 1563 N N . ILE A 1 191 ? 16.474 3.292 -21.398 1.00 91.25 191 ILE A N 1
ATOM 1564 C CA . ILE A 1 191 ? 15.696 4.436 -20.916 1.00 91.25 191 ILE A CA 1
ATOM 1565 C C . ILE A 1 191 ? 16.419 5.764 -21.190 1.00 91.25 191 ILE A C 1
ATOM 1567 O O . ILE A 1 191 ? 15.776 6.705 -21.653 1.00 91.25 191 ILE A O 1
ATOM 1571 N N . GLU A 1 192 ? 17.738 5.839 -20.985 1.00 89.94 192 GLU A N 1
ATOM 1572 C CA . GLU A 1 192 ? 18.551 7.027 -21.300 1.00 89.94 192 GLU A CA 1
ATOM 1573 C C . GLU A 1 192 ? 18.394 7.433 -22.777 1.00 89.94 192 GLU A C 1
ATOM 1575 O O . GLU A 1 192 ? 18.100 8.590 -23.073 1.00 89.94 192 GLU A O 1
ATOM 1580 N N . LYS A 1 193 ? 18.464 6.471 -23.706 1.00 91.56 193 LYS A N 1
ATOM 1581 C CA . LYS A 1 193 ? 18.253 6.734 -25.143 1.00 91.56 193 LYS A CA 1
ATOM 1582 C C . LYS A 1 193 ? 16.847 7.244 -25.458 1.00 91.56 193 LYS A C 1
ATOM 1584 O O . LYS A 1 193 ? 16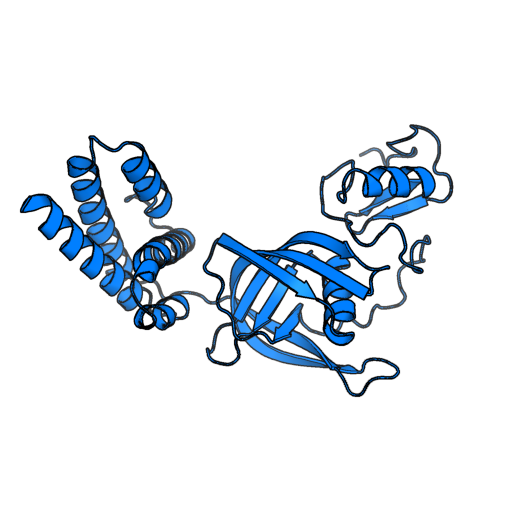.678 8.108 -26.311 1.00 91.56 193 LYS A O 1
ATOM 1589 N N . ILE A 1 194 ? 15.827 6.716 -24.782 1.00 90.38 194 ILE A N 1
ATOM 1590 C CA . ILE A 1 194 ? 14.443 7.188 -24.943 1.00 90.38 194 ILE A CA 1
ATOM 1591 C C . ILE A 1 194 ? 14.325 8.633 -24.453 1.00 90.38 194 ILE A C 1
ATOM 1593 O O . ILE A 1 194 ? 13.702 9.461 -25.114 1.00 90.38 194 ILE A O 1
ATOM 1597 N N . ILE A 1 195 ? 14.952 8.954 -23.322 1.00 88.38 195 ILE A N 1
ATOM 1598 C CA . ILE A 1 195 ? 14.969 10.306 -22.755 1.00 88.38 195 ILE A CA 1
ATOM 1599 C C . ILE A 1 195 ? 15.628 11.312 -23.706 1.00 88.38 195 ILE A C 1
ATOM 1601 O O . ILE A 1 195 ? 15.110 12.419 -23.855 1.00 88.38 195 ILE A O 1
ATOM 1605 N N . GLU A 1 196 ? 16.726 10.938 -24.367 1.00 88.38 196 GLU A N 1
ATOM 1606 C CA . GLU A 1 196 ? 17.381 11.781 -25.378 1.00 88.38 196 GLU A CA 1
ATOM 1607 C C . GLU A 1 196 ? 16.425 12.133 -26.531 1.00 88.38 196 GLU A C 1
ATOM 1609 O O . GLU A 1 196 ? 16.347 13.294 -26.948 1.00 88.38 196 GLU A O 1
ATOM 1614 N N . ILE A 1 197 ? 15.629 11.161 -26.992 1.00 86.75 197 ILE A N 1
ATOM 1615 C CA . ILE A 1 197 ? 14.619 11.379 -28.040 1.00 86.75 197 ILE A CA 1
ATOM 1616 C C . ILE A 1 197 ? 13.463 12.251 -27.525 1.00 86.75 197 ILE A C 1
ATOM 1618 O O . ILE A 1 197 ? 12.995 13.147 -28.225 1.00 86.75 197 ILE A O 1
ATOM 1622 N N . LEU A 1 198 ? 13.030 12.050 -26.277 1.00 81.12 198 LEU A N 1
ATOM 1623 C CA . LEU A 1 198 ? 11.949 12.810 -25.636 1.00 81.12 198 LEU A CA 1
ATOM 1624 C C . LEU A 1 198 ? 12.346 14.234 -25.205 1.00 81.12 198 LEU A C 1
ATOM 1626 O O . LEU A 1 198 ? 11.587 14.873 -24.479 1.00 81.12 198 LEU A O 1
ATOM 1630 N N . SER A 1 199 ? 13.490 14.762 -25.647 1.00 72.00 199 SER A N 1
ATOM 1631 C CA . SER A 1 199 ? 14.033 16.068 -25.233 1.00 72.00 199 SER A CA 1
ATOM 1632 C C . SER A 1 199 ? 13.081 17.266 -25.400 1.00 72.00 199 SER A C 1
ATOM 1634 O O . SER A 1 199 ? 13.254 18.276 -24.726 1.00 72.00 199 SER A O 1
ATOM 1636 N N . LEU A 1 200 ? 12.038 17.157 -26.230 1.00 72.12 200 LEU A N 1
ATOM 1637 C CA . LEU A 1 200 ? 11.003 18.189 -26.393 1.00 72.12 200 LEU A CA 1
ATOM 1638 C C . LEU A 1 200 ? 9.835 18.082 -25.387 1.00 72.12 200 LEU A C 1
ATOM 1640 O O . LEU A 1 200 ? 9.022 19.000 -25.296 1.00 72.12 200 LEU A O 1
ATOM 1644 N N . ASN A 1 201 ? 9.736 16.991 -24.620 1.00 81.56 201 ASN A N 1
ATOM 1645 C CA . ASN A 1 201 ? 8.704 16.757 -23.607 1.00 81.56 201 ASN A CA 1
ATOM 1646 C C . ASN A 1 201 ? 9.336 16.557 -22.219 1.00 81.56 201 ASN A C 1
ATOM 1648 O O . ASN A 1 201 ? 9.453 15.440 -21.706 1.00 81.56 201 ASN A O 1
ATOM 1652 N N . GLU A 1 202 ? 9.715 17.673 -21.593 1.00 83.50 202 GLU A N 1
ATOM 1653 C CA . GLU A 1 202 ? 10.354 17.693 -20.269 1.00 83.50 202 GLU A CA 1
ATOM 1654 C C . GLU A 1 202 ? 9.513 17.000 -19.180 1.00 83.50 202 GLU A C 1
ATOM 1656 O O . GLU A 1 202 ? 10.068 16.378 -18.276 1.00 83.50 202 GLU A O 1
ATOM 1661 N N . ASN A 1 203 ? 8.179 17.012 -19.279 1.00 84.38 203 ASN A N 1
ATOM 1662 C CA . ASN A 1 203 ? 7.324 16.302 -18.323 1.00 84.38 203 ASN A CA 1
ATOM 1663 C C . ASN A 1 203 ? 7.495 14.781 -18.418 1.00 84.38 203 ASN A C 1
ATOM 1665 O O . ASN A 1 203 ? 7.712 14.127 -17.397 1.00 84.38 203 ASN A O 1
ATOM 1669 N N . ALA A 1 204 ? 7.435 14.219 -19.630 1.00 80.62 204 ALA A N 1
ATOM 1670 C CA . ALA A 1 204 ? 7.603 12.780 -19.843 1.00 80.62 204 ALA A CA 1
ATOM 1671 C C . ALA A 1 204 ? 9.009 12.306 -19.441 1.00 80.62 204 ALA A C 1
ATOM 1673 O O . ALA A 1 204 ? 9.164 11.266 -18.800 1.00 80.62 204 ALA A O 1
ATOM 1674 N N . LYS A 1 205 ? 10.029 13.111 -19.754 1.00 84.00 205 LYS A N 1
ATOM 1675 C CA . LYS A 1 205 ? 11.419 12.879 -19.348 1.00 84.00 205 LYS A CA 1
ATOM 1676 C C . LYS A 1 205 ? 11.584 12.846 -17.828 1.00 84.00 205 LYS A C 1
ATOM 1678 O O . LYS A 1 205 ? 12.133 11.881 -17.300 1.00 84.00 205 LYS A O 1
ATOM 1683 N N . ASN A 1 206 ? 11.082 13.861 -17.123 1.00 84.75 206 ASN A N 1
ATOM 1684 C CA . ASN A 1 206 ? 11.197 13.938 -15.664 1.00 84.75 206 ASN A CA 1
ATOM 1685 C C . ASN A 1 206 ? 10.453 12.792 -14.967 1.00 84.75 206 ASN A C 1
ATOM 1687 O O . ASN A 1 206 ? 10.954 12.244 -13.987 1.00 84.75 206 ASN A O 1
ATOM 1691 N N . GLN A 1 207 ? 9.292 12.388 -15.494 1.00 85.00 207 GLN A N 1
ATOM 1692 C CA . GLN A 1 207 ? 8.564 11.222 -14.991 1.00 85.00 207 GLN A CA 1
ATOM 1693 C C . GLN A 1 207 ? 9.368 9.930 -15.165 1.00 85.00 207 GLN A C 1
ATOM 1695 O O . GLN A 1 207 ? 9.509 9.170 -14.210 1.00 85.00 207 GLN A O 1
ATOM 1700 N N . LEU A 1 208 ? 9.926 9.683 -16.353 1.00 85.06 208 LEU A N 1
ATOM 1701 C CA . LEU A 1 208 ? 10.658 8.445 -16.619 1.00 85.06 208 LEU A CA 1
ATOM 1702 C C . LEU A 1 208 ? 11.962 8.352 -15.807 1.00 85.06 208 LEU A C 1
ATOM 1704 O O . LEU A 1 208 ? 12.263 7.286 -15.272 1.00 85.06 208 LEU A O 1
ATOM 1708 N N . LEU A 1 209 ? 12.682 9.468 -15.639 1.00 84.50 209 LEU A N 1
ATOM 1709 C CA . LEU A 1 209 ? 13.858 9.555 -14.760 1.00 84.50 209 LEU A CA 1
ATOM 1710 C C . LEU A 1 209 ? 13.515 9.237 -13.301 1.00 84.50 209 LEU A C 1
ATOM 1712 O O . LEU A 1 209 ? 14.238 8.490 -12.643 1.00 84.50 209 LEU A O 1
ATOM 1716 N N . ALA A 1 210 ? 12.401 9.778 -12.799 1.00 85.44 210 ALA A N 1
ATOM 1717 C CA . ALA A 1 210 ? 11.970 9.546 -11.423 1.00 85.44 210 ALA A CA 1
ATOM 1718 C C . ALA A 1 210 ? 11.639 8.070 -11.145 1.00 85.44 210 ALA A C 1
ATOM 1720 O O . ALA A 1 210 ? 11.865 7.603 -10.032 1.00 85.44 210 ALA A O 1
ATOM 1721 N N . LEU A 1 211 ? 11.121 7.348 -12.144 1.00 85.88 211 LEU A N 1
ATOM 1722 C CA . LEU A 1 211 ? 10.730 5.939 -12.024 1.00 85.88 211 LEU A CA 1
ATOM 1723 C C . LEU A 1 211 ? 11.904 4.972 -12.210 1.00 85.88 211 LEU A C 1
ATOM 1725 O O . LEU A 1 211 ? 11.953 3.927 -11.565 1.00 85.88 211 LEU A O 1
ATOM 1729 N N . ALA A 1 212 ? 12.833 5.293 -13.114 1.00 83.94 212 ALA A N 1
ATOM 1730 C CA . ALA A 1 212 ? 13.962 4.420 -13.420 1.00 83.94 212 ALA A CA 1
ATOM 1731 C C . ALA A 1 212 ? 15.047 4.451 -12.332 1.00 83.94 212 ALA A C 1
ATOM 1733 O O . ALA A 1 212 ? 15.734 3.450 -12.133 1.00 83.94 212 ALA A O 1
ATOM 1734 N N . GLY A 1 213 ? 15.201 5.577 -11.628 1.00 83.62 213 GLY A N 1
ATOM 1735 C CA . GLY A 1 213 ? 16.283 5.783 -10.664 1.00 83.62 213 GLY A CA 1
ATOM 1736 C C . GLY A 1 213 ? 17.618 6.107 -11.340 1.00 83.62 213 GLY A C 1
ATOM 1737 O O . GLY A 1 213 ? 17.645 6.607 -12.464 1.00 83.62 213 GLY A O 1
ATOM 1738 N N . ASN A 1 214 ? 18.738 5.833 -10.662 1.00 81.00 214 ASN A N 1
ATOM 1739 C CA . ASN A 1 214 ? 20.081 6.025 -11.226 1.00 81.00 214 ASN A CA 1
ATOM 1740 C C . ASN A 1 214 ? 20.684 4.688 -11.705 1.00 81.00 214 ASN A C 1
ATOM 1742 O O . ASN A 1 214 ? 20.470 3.641 -11.089 1.00 81.00 214 ASN A O 1
ATOM 1746 N N . LYS A 1 215 ? 21.489 4.725 -12.772 1.00 76.94 215 LYS A N 1
ATOM 1747 C CA . LYS A 1 215 ? 22.212 3.564 -13.310 1.00 76.94 215 LYS A CA 1
ATOM 1748 C C . LYS A 1 215 ? 23.283 3.012 -12.366 1.00 76.94 215 LYS A C 1
ATOM 1750 O O . LYS A 1 215 ? 23.571 1.820 -12.405 1.00 76.94 215 LYS A O 1
ATOM 1755 N N . ASP A 1 216 ? 23.854 3.868 -11.516 1.00 82.38 216 ASP A N 1
ATOM 1756 C CA . ASP A 1 216 ? 24.921 3.499 -10.570 1.00 82.38 216 ASP A CA 1
ATOM 1757 C C . ASP A 1 216 ? 24.372 2.828 -9.295 1.00 82.38 216 ASP A C 1
ATOM 1759 O O . ASP A 1 216 ? 25.103 2.515 -8.353 1.00 82.38 216 ASP A O 1
ATOM 1763 N N . GLU A 1 217 ? 23.058 2.622 -9.236 1.00 82.69 217 GLU A N 1
ATOM 1764 C CA . GLU A 1 217 ? 22.362 2.074 -8.087 1.00 82.69 217 GLU A CA 1
ATOM 1765 C C . GLU A 1 217 ? 22.509 0.553 -8.017 1.00 82.69 217 GLU A C 1
ATOM 1767 O O . GLU A 1 217 ? 21.885 -0.190 -8.768 1.00 82.69 217 GLU A O 1
ATOM 1772 N N . ILE A 1 218 ? 23.329 0.088 -7.076 1.00 86.56 218 ILE A N 1
ATOM 1773 C CA . ILE A 1 218 ? 23.597 -1.344 -6.863 1.00 86.56 218 ILE A CA 1
ATOM 1774 C C . ILE A 1 218 ? 22.812 -1.943 -5.689 1.00 86.56 218 ILE A C 1
ATOM 1776 O O . ILE A 1 218 ? 22.944 -3.127 -5.392 1.00 86.56 218 ILE A O 1
ATOM 1780 N N . GLN A 1 219 ? 22.025 -1.122 -4.991 1.00 89.94 219 GLN A N 1
ATOM 1781 C CA . GLN A 1 219 ? 21.255 -1.526 -3.817 1.00 89.94 219 GLN A CA 1
ATOM 1782 C C . GLN A 1 219 ? 20.038 -2.374 -4.226 1.00 89.94 219 GLN A C 1
ATOM 1784 O O . GLN A 1 219 ? 19.150 -1.850 -4.909 1.00 89.94 219 GLN A O 1
ATOM 1789 N N . PRO A 1 220 ? 19.951 -3.648 -3.793 1.00 88.31 220 PRO A N 1
ATOM 1790 C CA . PRO A 1 220 ? 18.849 -4.551 -4.131 1.00 88.31 220 PRO A CA 1
ATOM 1791 C C . PRO A 1 220 ? 17.459 -3.962 -3.870 1.00 88.31 220 PRO A C 1
ATOM 1793 O O . PRO A 1 220 ? 16.571 -4.021 -4.722 1.00 88.31 220 PRO A O 1
ATOM 1796 N N . GLU A 1 221 ? 17.273 -3.321 -2.716 1.00 87.44 221 GLU A N 1
ATOM 1797 C CA . GLU A 1 221 ? 16.004 -2.713 -2.320 1.00 87.44 221 GLU A CA 1
ATOM 1798 C C . GLU A 1 221 ? 15.536 -1.628 -3.298 1.00 87.44 221 GLU A C 1
ATOM 1800 O O . GLU A 1 221 ? 14.340 -1.499 -3.568 1.00 87.44 221 GLU A O 1
ATOM 1805 N N . LYS A 1 222 ? 16.475 -0.884 -3.885 1.00 89.00 222 LYS A N 1
ATOM 1806 C CA . LYS A 1 222 ? 16.167 0.187 -4.831 1.00 89.00 222 LYS A CA 1
ATOM 1807 C C . LYS A 1 222 ? 15.914 -0.346 -6.231 1.00 89.00 222 LYS A C 1
ATOM 1809 O O . LYS A 1 222 ? 14.941 0.057 -6.856 1.00 89.00 222 LYS A O 1
ATOM 1814 N N . ILE A 1 223 ? 16.705 -1.319 -6.681 1.00 91.12 223 ILE A N 1
ATOM 1815 C CA . ILE A 1 223 ? 16.463 -2.018 -7.952 1.00 91.12 223 ILE A CA 1
ATOM 1816 C C . ILE A 1 223 ? 15.078 -2.685 -7.934 1.00 91.12 223 ILE A C 1
ATOM 1818 O O . ILE A 1 223 ? 14.304 -2.541 -8.883 1.00 91.12 223 ILE A O 1
ATOM 1822 N N . SER A 1 224 ? 14.726 -3.362 -6.833 1.00 89.88 224 SER A N 1
ATOM 1823 C CA . SER A 1 224 ? 13.386 -3.930 -6.630 1.00 89.88 224 SER A CA 1
ATOM 1824 C C . SER A 1 224 ? 12.307 -2.856 -6.761 1.00 89.88 224 SER A C 1
ATOM 1826 O O . SER A 1 224 ? 11.363 -3.025 -7.537 1.00 89.88 224 SER A O 1
ATOM 1828 N N . LYS A 1 225 ? 12.473 -1.725 -6.064 1.00 89.31 225 LYS A N 1
ATOM 1829 C CA . LYS A 1 225 ? 11.535 -0.602 -6.113 1.00 89.31 225 LYS A CA 1
ATOM 1830 C C . LYS A 1 225 ? 11.345 -0.068 -7.539 1.00 89.31 225 LYS A C 1
ATOM 1832 O O . LYS A 1 225 ? 10.210 -0.056 -8.013 1.00 89.31 225 LYS A O 1
ATOM 1837 N N . HIS A 1 226 ? 12.420 0.294 -8.239 1.00 90.62 226 HIS A N 1
ATOM 1838 C CA . HIS A 1 226 ? 12.327 0.828 -9.605 1.00 90.62 226 HIS A CA 1
ATOM 1839 C C . HIS A 1 226 ? 11.714 -0.185 -10.569 1.00 90.62 226 HIS A C 1
ATOM 1841 O O . HIS A 1 226 ? 10.911 0.178 -11.421 1.00 90.62 226 HIS A O 1
ATOM 1847 N N . SER A 1 227 ? 12.008 -1.480 -10.403 1.00 91.19 227 SER A N 1
ATOM 1848 C CA . SER A 1 227 ? 11.379 -2.516 -11.227 1.00 91.19 227 SER A CA 1
ATOM 1849 C C . SER A 1 227 ? 9.855 -2.571 -11.045 1.00 91.19 227 SER A C 1
ATOM 1851 O O . SER A 1 227 ? 9.136 -2.827 -12.006 1.00 91.19 227 SER A O 1
ATOM 1853 N N . LEU A 1 228 ? 9.331 -2.307 -9.841 1.00 89.62 228 LEU A N 1
ATOM 1854 C CA . LEU A 1 228 ? 7.885 -2.248 -9.595 1.00 89.62 228 LEU A CA 1
ATOM 1855 C C . LEU A 1 228 ? 7.262 -0.968 -10.160 1.00 89.62 228 LEU A C 1
ATOM 1857 O O . LEU A 1 228 ? 6.178 -1.030 -10.737 1.00 89.62 228 LEU A O 1
ATOM 1861 N N . GLU A 1 229 ? 7.948 0.165 -10.010 1.00 88.12 229 GLU A N 1
ATOM 1862 C CA . GLU A 1 229 ? 7.502 1.472 -10.506 1.00 88.12 229 GLU A CA 1
ATOM 1863 C C . GLU A 1 229 ? 7.481 1.516 -12.042 1.00 88.12 229 GLU A C 1
ATOM 1865 O O . GLU A 1 229 ? 6.493 1.946 -12.637 1.00 88.12 229 GLU A O 1
ATOM 1870 N N . LEU A 1 230 ? 8.508 0.972 -12.699 1.00 89.44 230 LEU A N 1
ATOM 1871 C CA . LEU A 1 230 ? 8.530 0.797 -14.152 1.00 89.44 230 LEU A CA 1
ATOM 1872 C C . LEU A 1 230 ? 7.502 -0.234 -14.624 1.00 89.44 230 LEU A C 1
ATOM 1874 O O . LEU A 1 230 ? 6.878 -0.035 -15.656 1.00 89.44 230 LEU A O 1
ATOM 1878 N N . LEU A 1 231 ? 7.264 -1.326 -13.892 1.00 88.06 231 LEU A N 1
ATOM 1879 C CA . LEU A 1 231 ? 6.221 -2.284 -14.282 1.00 88.06 231 LEU A CA 1
ATOM 1880 C C . LEU A 1 231 ? 4.823 -1.639 -14.293 1.00 88.06 231 LEU A C 1
ATOM 1882 O O . LEU A 1 231 ? 3.994 -1.974 -15.143 1.00 88.06 231 LEU A O 1
ATOM 1886 N N . GLN A 1 232 ? 4.573 -0.701 -13.375 1.00 82.38 232 GLN A N 1
ATOM 1887 C CA . GLN A 1 232 ? 3.305 0.020 -13.280 1.00 82.38 232 GLN A CA 1
ATOM 1888 C C . GLN A 1 232 ? 3.029 0.897 -14.510 1.00 82.38 232 GLN A C 1
ATOM 1890 O O . GLN A 1 232 ? 1.868 1.041 -14.892 1.00 82.38 232 GLN A O 1
ATOM 1895 N N . THR A 1 233 ? 4.055 1.451 -15.166 1.00 81.00 233 THR A N 1
ATOM 1896 C CA . THR A 1 233 ? 3.851 2.252 -16.390 1.00 81.00 233 THR A CA 1
ATOM 1897 C C . THR A 1 233 ? 3.380 1.397 -17.563 1.00 81.00 233 THR A C 1
ATOM 1899 O O . THR A 1 233 ? 2.592 1.854 -18.387 1.00 81.00 233 THR A O 1
ATOM 1902 N N . ILE A 1 234 ? 3.805 0.133 -17.608 1.00 83.38 234 ILE A N 1
ATOM 1903 C CA . ILE A 1 234 ? 3.456 -0.813 -18.674 1.00 83.38 234 ILE A CA 1
ATOM 1904 C C . ILE A 1 234 ? 2.024 -1.343 -18.493 1.00 83.38 234 ILE A C 1
ATOM 1906 O O . ILE A 1 234 ? 1.333 -1.673 -19.460 1.00 83.38 234 ILE A O 1
ATOM 1910 N N . GLN A 1 235 ? 1.539 -1.406 -17.250 1.00 64.44 235 GLN A N 1
ATOM 1911 C CA . GLN A 1 235 ? 0.222 -1.951 -16.903 1.00 64.44 235 GLN A CA 1
ATOM 1912 C C . GLN A 1 235 ? -0.979 -1.168 -17.439 1.00 64.44 235 GLN A C 1
ATOM 1914 O O . GLN A 1 235 ? -2.095 -1.677 -17.359 1.00 64.44 235 GLN A O 1
ATOM 1919 N N . MET A 1 236 ? -0.780 -0.006 -18.066 1.00 55.22 236 MET A N 1
ATOM 1920 C CA . MET A 1 236 ? -1.859 0.662 -18.797 1.00 55.22 236 MET A CA 1
ATOM 1921 C C . MET A 1 236 ? -2.354 -0.134 -20.020 1.00 55.22 236 MET A C 1
ATOM 1923 O O . MET A 1 236 ? -3.379 0.241 -20.586 1.00 55.22 236 MET A O 1
ATOM 1927 N N . CYS A 1 237 ? -1.689 -1.238 -20.401 1.00 45.78 237 CYS A N 1
ATOM 1928 C CA . CYS A 1 237 ? -2.056 -1.995 -21.599 1.00 45.78 237 CYS A CA 1
ATOM 1929 C C . CYS A 1 237 ? -2.678 -3.391 -21.376 1.00 45.78 237 CYS A C 1
ATOM 1931 O O . CYS A 1 237 ? -3.584 -3.708 -22.135 1.00 45.78 237 CYS A O 1
ATOM 1933 N N . GLU A 1 238 ? -2.310 -4.234 -20.390 1.00 50.59 238 GLU A N 1
ATOM 1934 C CA . GLU A 1 238 ? -2.894 -5.601 -20.284 1.00 50.59 238 GLU A CA 1
ATOM 1935 C C . GLU A 1 238 ? -2.844 -6.266 -18.885 1.00 50.59 238 GLU A C 1
ATOM 1937 O O . GLU A 1 238 ? -1.856 -6.179 -18.152 1.00 50.59 238 GLU A O 1
ATOM 1942 N N . ASN A 1 239 ? -3.867 -7.083 -18.575 1.00 60.34 239 ASN A N 1
ATOM 1943 C CA . ASN A 1 239 ? -3.969 -7.945 -17.379 1.00 60.34 239 ASN A CA 1
ATOM 1944 C C . ASN A 1 239 ? -2.815 -8.967 -17.227 1.00 60.34 239 ASN A C 1
ATOM 1946 O O . ASN A 1 239 ? -2.601 -9.509 -16.141 1.00 60.34 239 ASN A O 1
ATOM 1950 N N . GLY A 1 240 ? -2.055 -9.245 -18.294 1.00 67.75 240 GLY A N 1
ATOM 1951 C CA . GLY A 1 240 ? -1.010 -10.277 -18.316 1.00 67.75 240 GLY A CA 1
ATOM 1952 C C . GLY A 1 240 ? 0.243 -9.957 -17.493 1.00 67.75 240 GLY A C 1
ATOM 1953 O O . GLY A 1 240 ? 0.994 -10.871 -17.140 1.00 67.75 240 GLY A O 1
ATOM 1954 N N . LEU A 1 241 ? 0.469 -8.682 -17.158 1.00 75.75 241 LEU A N 1
ATOM 1955 C CA . LEU A 1 241 ? 1.669 -8.229 -16.442 1.00 75.75 241 LEU A CA 1
ATOM 1956 C C . LEU A 1 241 ? 1.520 -8.227 -14.921 1.00 75.75 241 LEU A C 1
ATOM 1958 O O . LEU A 1 241 ? 2.518 -8.176 -14.204 1.00 75.75 241 LEU A O 1
ATOM 1962 N N . LEU A 1 242 ? 0.289 -8.351 -14.420 1.00 74.00 242 LEU A N 1
ATOM 1963 C CA . LEU A 1 242 ? -0.001 -8.355 -12.987 1.00 74.00 242 LEU A CA 1
ATOM 1964 C C . LEU A 1 242 ? 0.749 -9.464 -12.238 1.00 74.00 242 LEU A C 1
ATOM 1966 O O . LEU A 1 242 ? 1.221 -9.244 -11.128 1.00 74.00 242 LEU A O 1
ATOM 1970 N N . LYS A 1 243 ? 0.951 -10.624 -12.874 1.00 79.06 243 LYS A N 1
ATOM 1971 C CA . LYS A 1 243 ? 1.732 -11.736 -12.307 1.00 79.06 243 LYS A CA 1
ATOM 1972 C C . LYS A 1 243 ? 3.172 -11.344 -11.952 1.00 79.06 243 LYS A C 1
ATOM 1974 O O . LYS A 1 243 ? 3.700 -11.811 -10.950 1.00 79.06 243 LYS A O 1
ATOM 1979 N N . TRP A 1 244 ? 3.796 -10.456 -12.731 1.00 84.69 244 TRP A N 1
ATOM 1980 C CA . TRP A 1 244 ? 5.178 -10.025 -12.502 1.00 84.69 244 TRP A CA 1
ATOM 1981 C C . TRP A 1 244 ? 5.301 -9.095 -11.306 1.00 84.69 244 TRP A C 1
ATOM 1983 O O . TRP A 1 244 ? 6.324 -9.114 -10.627 1.00 84.69 244 TRP A O 1
ATOM 1993 N N . TYR A 1 245 ? 4.242 -8.343 -10.994 1.00 81.19 245 TYR A N 1
ATOM 1994 C CA . TYR A 1 245 ? 4.200 -7.512 -9.795 1.00 81.19 245 TYR A CA 1
ATOM 1995 C C . TYR A 1 245 ? 4.319 -8.363 -8.525 1.00 81.19 245 TYR A C 1
ATOM 1997 O O . TYR A 1 245 ? 4.841 -7.894 -7.520 1.00 81.19 245 TYR A O 1
ATOM 2005 N N . TYR A 1 246 ? 3.898 -9.627 -8.567 1.00 77.31 246 TYR A N 1
ATOM 2006 C CA . TYR A 1 246 ? 3.921 -10.554 -7.433 1.00 77.31 246 TYR A CA 1
ATOM 2007 C C . TYR A 1 246 ? 5.039 -11.596 -7.497 1.00 77.31 246 TYR A C 1
ATOM 2009 O O . TYR A 1 246 ? 5.226 -12.357 -6.555 1.00 77.31 246 TYR A O 1
ATOM 2017 N N . SER A 1 247 ? 5.805 -11.615 -8.585 1.00 80.69 247 SER A N 1
ATOM 2018 C CA . SER A 1 247 ? 6.928 -12.529 -8.736 1.00 80.69 247 SER A CA 1
ATOM 2019 C C . SER A 1 247 ? 8.102 -12.126 -7.838 1.00 80.69 247 SER A C 1
ATOM 2021 O O . SER A 1 247 ? 8.363 -10.933 -7.646 1.00 80.69 247 SER A O 1
ATOM 2023 N N . THR A 1 248 ? 8.821 -13.125 -7.324 1.00 84.25 248 THR A N 1
ATOM 2024 C CA . THR A 1 248 ? 10.158 -12.970 -6.722 1.00 84.25 248 THR A CA 1
ATOM 2025 C C . THR A 1 248 ? 11.281 -13.147 -7.749 1.00 84.25 248 THR A C 1
ATOM 2027 O O . THR A 1 248 ? 12.443 -12.861 -7.455 1.00 84.25 248 THR A O 1
ATOM 2030 N N . ASP A 1 249 ? 10.935 -13.593 -8.963 1.00 88.75 249 ASP A N 1
ATOM 2031 C CA . ASP A 1 249 ? 11.824 -13.631 -10.122 1.00 88.75 249 ASP A CA 1
ATOM 2032 C C . ASP A 1 249 ? 11.968 -12.219 -10.701 1.00 88.75 249 ASP A C 1
ATOM 2034 O O . ASP A 1 249 ? 11.215 -11.772 -11.578 1.00 88.75 249 ASP A O 1
ATOM 2038 N N . ILE A 1 250 ? 12.937 -11.489 -10.151 1.00 90.94 250 ILE A N 1
ATOM 2039 C CA . ILE A 1 250 ? 13.277 -10.146 -10.607 1.00 90.94 250 ILE A CA 1
ATOM 2040 C C . ILE A 1 250 ? 13.884 -10.144 -12.007 1.00 90.94 250 ILE A C 1
ATOM 2042 O O . ILE A 1 250 ? 13.622 -9.198 -12.745 1.00 90.94 250 ILE A O 1
ATOM 2046 N N . ASN A 1 251 ? 14.620 -11.187 -12.395 1.00 93.25 251 ASN A N 1
ATOM 2047 C CA . ASN A 1 251 ? 15.221 -11.295 -13.723 1.00 93.25 251 ASN A CA 1
ATOM 2048 C C . ASN A 1 251 ? 14.132 -11.361 -14.793 1.00 93.25 251 ASN A C 1
ATOM 2050 O O . ASN A 1 251 ? 14.147 -10.573 -15.741 1.00 93.25 251 ASN A O 1
ATOM 2054 N N . GLY A 1 252 ? 13.122 -12.211 -14.596 1.00 91.31 252 GLY A N 1
ATOM 2055 C CA . GLY A 1 252 ? 11.963 -12.273 -15.482 1.00 91.31 252 GLY A CA 1
ATOM 2056 C C . GLY A 1 252 ? 11.176 -10.959 -15.523 1.00 91.31 252 GLY A C 1
ATOM 2057 O O . GLY A 1 252 ? 10.832 -10.478 -16.606 1.00 91.31 252 GLY A O 1
ATOM 2058 N N . ARG A 1 253 ? 10.957 -10.316 -14.366 1.00 91.81 253 ARG A N 1
ATOM 2059 C CA . ARG A 1 253 ? 10.289 -9.002 -14.297 1.00 91.81 253 ARG A CA 1
ATOM 2060 C C . ARG A 1 253 ? 11.065 -7.925 -15.064 1.00 91.81 253 ARG A C 1
ATOM 2062 O O . ARG A 1 253 ? 10.474 -7.252 -15.906 1.00 91.81 253 ARG A O 1
ATOM 2069 N N . LEU A 1 254 ? 12.366 -7.774 -14.810 1.00 93.38 254 LEU A N 1
ATOM 2070 C CA . LEU A 1 254 ? 13.228 -6.819 -15.514 1.00 93.38 254 LEU A CA 1
ATOM 2071 C C . LEU A 1 254 ? 13.304 -7.127 -17.010 1.00 93.38 254 LEU A C 1
ATOM 2073 O O . LEU A 1 254 ? 13.260 -6.201 -17.811 1.00 93.38 254 LEU A O 1
ATOM 2077 N N . GLY A 1 255 ? 13.352 -8.402 -17.399 1.00 93.44 255 GLY A N 1
ATOM 2078 C CA . GLY A 1 255 ? 13.361 -8.812 -18.803 1.00 93.44 255 GLY A CA 1
ATOM 2079 C C . GLY A 1 255 ? 12.097 -8.389 -19.555 1.00 93.44 255 GLY A C 1
ATOM 2080 O O . GLY A 1 255 ? 12.179 -7.894 -20.679 1.00 93.44 255 GLY A O 1
ATOM 2081 N N . VAL A 1 256 ? 10.922 -8.519 -18.931 1.00 92.06 256 VAL A N 1
ATOM 2082 C CA . VAL A 1 256 ? 9.661 -8.056 -19.532 1.00 92.06 256 VAL A CA 1
ATOM 2083 C C . VAL A 1 256 ? 9.608 -6.533 -19.634 1.00 92.06 256 VAL A C 1
ATOM 2085 O O . VAL A 1 256 ? 9.178 -6.014 -20.665 1.00 92.06 256 VAL A O 1
ATOM 2088 N N . ILE A 1 257 ? 10.086 -5.823 -18.608 1.00 92.88 257 ILE A N 1
ATOM 2089 C CA . ILE A 1 257 ? 10.184 -4.357 -18.625 1.00 92.88 257 ILE A CA 1
ATOM 2090 C C . ILE A 1 257 ? 11.128 -3.899 -19.742 1.00 92.88 257 ILE A C 1
ATOM 2092 O O . ILE A 1 257 ? 10.746 -3.077 -20.573 1.00 92.88 257 ILE A O 1
ATOM 2096 N N . LEU A 1 258 ? 12.329 -4.477 -19.811 1.00 94.19 258 LEU A N 1
ATOM 2097 C CA . LEU A 1 258 ? 13.329 -4.181 -20.834 1.00 94.19 258 LEU A CA 1
ATOM 2098 C C . LEU A 1 258 ? 12.768 -4.380 -22.240 1.00 94.19 258 LEU A C 1
ATOM 2100 O O . LEU A 1 258 ? 12.825 -3.455 -23.043 1.00 94.19 258 LEU A O 1
ATOM 2104 N N . LYS A 1 259 ? 12.138 -5.526 -22.512 1.00 93.25 259 LYS A N 1
ATOM 2105 C CA . LYS A 1 259 ? 11.546 -5.813 -23.826 1.00 93.25 259 LYS A CA 1
ATOM 2106 C C . LYS A 1 259 ? 10.506 -4.766 -24.244 1.00 93.25 259 LYS A C 1
ATOM 2108 O O . LYS A 1 259 ? 10.421 -4.416 -25.421 1.00 93.25 259 LYS A O 1
ATOM 2113 N N . HIS A 1 260 ? 9.704 -4.274 -23.299 1.00 91.94 260 HIS A N 1
ATOM 2114 C CA . HIS A 1 260 ? 8.733 -3.217 -23.576 1.00 91.94 260 HIS A CA 1
ATOM 2115 C C . HIS A 1 260 ? 9.426 -1.903 -23.962 1.00 91.94 260 HIS A C 1
ATOM 2117 O O . HIS A 1 260 ? 9.109 -1.324 -25.001 1.00 91.94 260 HIS A O 1
ATOM 2123 N N . TYR A 1 261 ? 10.399 -1.460 -23.164 1.00 92.12 261 TYR A N 1
ATOM 2124 C CA . TYR A 1 261 ? 11.118 -0.212 -23.426 1.00 92.12 261 TYR A CA 1
ATOM 2125 C C . TYR A 1 261 ? 12.009 -0.283 -24.675 1.00 92.12 261 TYR A C 1
ATOM 2127 O O . TYR A 1 261 ? 12.099 0.707 -25.394 1.00 92.12 261 TYR A O 1
ATOM 2135 N N . GLU A 1 262 ? 12.583 -1.441 -25.010 1.00 94.69 262 GLU A N 1
ATOM 2136 C CA . GLU A 1 262 ? 13.281 -1.657 -26.286 1.00 94.69 262 GLU A CA 1
ATOM 2137 C C . GLU A 1 262 ? 12.328 -1.501 -27.477 1.00 94.69 262 GLU A C 1
ATOM 2139 O O . GLU A 1 262 ? 12.661 -0.849 -28.467 1.00 94.69 262 GLU A O 1
ATOM 2144 N N . SER A 1 263 ? 11.112 -2.049 -27.378 1.00 92.12 263 SER A N 1
ATOM 2145 C CA . SER A 1 263 ? 10.083 -1.858 -28.405 1.00 92.12 263 SER A CA 1
ATOM 2146 C C . SER A 1 263 ? 9.676 -0.390 -28.535 1.00 92.12 263 SER A C 1
ATOM 2148 O O . SER A 1 263 ? 9.474 0.086 -29.653 1.00 92.12 263 SER A O 1
ATOM 2150 N N . TYR A 1 264 ? 9.558 0.327 -27.415 1.00 89.81 264 TYR A N 1
ATOM 2151 C CA . TYR A 1 264 ? 9.234 1.751 -27.418 1.00 89.81 264 TYR A CA 1
ATOM 2152 C C . TYR A 1 264 ? 10.365 2.589 -28.032 1.00 89.81 264 TYR A C 1
ATOM 2154 O O . TYR A 1 264 ? 10.105 3.420 -28.898 1.00 89.81 264 TYR A O 1
ATOM 2162 N N . LEU A 1 265 ? 11.622 2.309 -27.677 1.00 91.62 265 LEU A N 1
ATOM 2163 C CA . LEU A 1 265 ? 12.792 2.954 -28.274 1.00 91.62 265 LEU A CA 1
ATOM 2164 C C . LEU A 1 265 ? 12.839 2.743 -29.791 1.00 91.62 265 LEU A C 1
ATOM 2166 O O . LEU A 1 265 ? 13.011 3.706 -30.535 1.00 91.62 265 LEU A O 1
ATOM 2170 N N . ASN A 1 266 ? 12.633 1.507 -30.252 1.00 92.00 266 ASN A N 1
ATOM 2171 C CA . ASN A 1 266 ? 12.585 1.201 -31.681 1.00 92.00 266 ASN A CA 1
ATOM 2172 C C . ASN A 1 266 ? 11.472 1.983 -32.388 1.00 92.00 266 ASN A C 1
ATOM 2174 O O . ASN A 1 266 ? 11.675 2.464 -33.498 1.00 92.00 266 ASN A O 1
ATOM 2178 N N . TYR A 1 267 ? 10.301 2.132 -31.763 1.00 88.69 267 TYR A N 1
ATOM 2179 C CA . TYR A 1 267 ? 9.231 2.961 -32.316 1.00 88.69 267 TYR A CA 1
ATOM 2180 C C . TYR A 1 267 ? 9.664 4.429 -32.433 1.00 88.69 267 TYR A C 1
ATOM 2182 O O . TYR A 1 267 ? 9.530 5.014 -33.503 1.00 88.69 267 TYR A O 1
ATOM 2190 N N . CYS A 1 268 ? 10.244 4.997 -31.372 1.00 84.94 268 CYS A N 1
ATOM 2191 C CA . CYS A 1 268 ? 10.728 6.377 -31.352 1.00 84.94 268 CYS A CA 1
ATOM 2192 C C . CYS A 1 268 ? 11.828 6.660 -32.389 1.00 84.94 268 CYS A C 1
ATOM 2194 O O . CYS A 1 268 ? 11.891 7.767 -32.901 1.00 84.94 268 CYS A O 1
ATOM 2196 N N . GLN A 1 269 ? 12.689 5.686 -32.695 1.00 85.62 269 GLN A N 1
ATOM 2197 C CA . GLN A 1 269 ? 13.770 5.840 -33.680 1.00 85.62 269 GLN A CA 1
ATOM 2198 C C . GLN A 1 269 ? 13.299 5.766 -35.140 1.00 85.62 269 GLN A C 1
ATOM 2200 O O . GLN A 1 269 ? 14.032 6.185 -36.032 1.00 85.62 269 GLN A O 1
ATOM 2205 N N . ASN A 1 270 ? 12.114 5.201 -35.389 1.00 83.19 270 ASN A N 1
ATOM 2206 C CA . ASN A 1 270 ? 11.552 5.013 -36.731 1.00 83.19 270 ASN A CA 1
ATOM 2207 C C . ASN A 1 270 ? 10.474 6.057 -37.094 1.00 83.19 270 ASN A C 1
ATOM 2209 O O . ASN A 1 270 ? 9.821 5.908 -38.129 1.00 83.19 270 ASN A O 1
ATOM 2213 N N . GLN A 1 271 ? 10.262 7.070 -36.248 1.00 70.25 271 GLN A N 1
ATOM 2214 C CA . GLN A 1 271 ? 9.393 8.233 -36.487 1.00 70.25 271 GLN A CA 1
ATOM 2215 C C . GLN A 1 271 ? 10.253 9.457 -36.802 1.00 70.25 271 GLN A C 1
ATOM 2217 O O . GLN A 1 271 ? 9.853 10.230 -37.699 1.00 70.25 271 GLN A O 1
#

Radius of gyration: 23.1 Å; chains: 1; bounding box: 48×44×70 Å

Foldseek 3Di:
DDDQQAAPQVRHGADQWFQALVRDIHHLVRVLVVCVVPQADPPPRHGNQQSNDPPPGHPPDPPPDPPPQPAFFEDEDLDDAFAQGKDKDKDQPPLSLVSCVVCSSPDQWGWYDNVPAQKIFIKHWPDWHQDDSSNMIITMITTHAIWGFPDKDWDDDPPDPDITIGTDIDGQAADDDPLLLVLLLLLVVLLVLVLVLCVVPVPVNVLSCVLSDDNVDPDRVVSLRSLRSLLVVVVVPDPPSVVLSNDSHSSVSSVVSSVVSNVVSVVSVVD

Organism: NCBI:txid43138

InterPro domains:
  IPR001841 Zinc finger, RING-type [PS50089] (7-45)
  IPR001841 Zinc finger, RING-type [SM00184] (7-44)
  IPR017907 Zinc finger, RING-type, conserved site [PS00518] (22-31)
  IPR027370 Zinc finger, RING-type, eukaryotic [PF13445] (7-42)
  IPR044235 E3 ubiquitin-protein ligase 1/2 [PTHR15860] (6-47)

pLDDT: mean 82.97, std 13.63, range [31.27, 96.0]

=== Feature glossary ===
Legend for the data blocks above and below:

— What the protein is —

The amino-acid sequence is the protein's primary structure: the linear order of residues from the N-terminus to the C-terminus, written in one-letter code. Everything else here — the 3D coordinates, the secondary structure, the domain annotations — is ultimately a consequence of this string.

Database cross-references. InterPro integrates a dozen domain/family signature databases into unified entries with residue-range hits. GO terms attach function/process/location labels with evidence codes. CATH codes position the fold in a four-level structural taxonomy. Organism is the NCBI-taxonomy species name.

— Where its atoms are —

The mmCIF block holds the 3D Cartesian coordinates of each backbone atom (N, Cα, C, O) in ångströms. mmCIF is the PDB's canonical archive format — a tagged-loop text representation of the atomic model.

The six renders are orthographic views along the three Cartesian axes in both directions. Representation (cartoon, sticks, or surface) and color scheme (sequence-rainbow or by-chain) vary across proteins so the training set covers all the common visualization conventions.

— Local backbone conformation —

Secondary structure is the local, repeating backbone conformation. DSSP classifies it into eight states by reading the hydrogen-bond network: three helix types (H, G, I), two β types (E, B), two non-regular types (T, S), and unstructured coil (-).

SS3 is a coarse helix/strand/coil call (letters a/b/c) made by the P-SEA algorithm from inter-Cα distances and dihedrals. It is less detailed than DSSP but needs only Cα positions.

Backbone dihedral angles. Every residue except chain termini has a φ (preceding-C → N → Cα → C) and a ψ (N → Cα → C → next-N). They are reported in degrees following the IUPAC sign convention. Secondary structure is essentially a statement about which (φ, ψ) basin each residue occupies.

— Global shape and packing —

The geometric summary reports three shape descriptors. Rg (radius of gyration) measures how spread out the Cα atoms are about their centre of mass; compact globular proteins have small Rg, elongated or unfolded ones large. Cα contacts (<8 Å, |i−j|>4) count long-range residue pairs in spatial proximity — high for tightly packed folds, near zero for rods or random coil. The bounding-box extents give the protein's footprint along x, y, z in Å.

Solvent accessibility: the surface area of each residue that a 1.4 Å water probe can touch, in Å². When only backbone atoms are present the absolute values are lower than full-atom SASA (side chains contribute most of the area) and are flagged as backbone-only.

Plot images: a contact map (which residues are close in 3D, as an N×N binary image), a Ramachandran scatter (backbone torsion angles, revealing secondary-structure composition at a glance), and — for AlphaFold structures — a PAE heatmap (pairwise prediction confidence).

— Structural neighborhood —

Foldseek's 3Di representation compresses backbone geometry into a per-residue letter drawn from a learned twenty-sta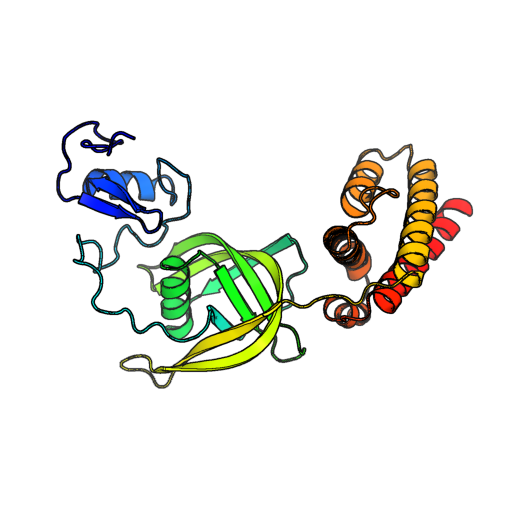te alphabet. It captures the tertiary interaction pattern around each residue — which residues are packed against it in space, regardless of where they are in sequence.

Structural nearest neighbors (via Foldseek easy-search vs the PDB). Reported per hit: target PDB id, E-value, and alignment TM-score. A TM-score above ~0.5 is the conventional threshold for 'same fold'.

— Confidence and disorder —

pLDDT (predicted Local Distance Difference Test) is AlphaFold's per-residue confidence score, ranging from 0 to 100. Values above 90 indicate high confidence (typically well-packed cores); 70–90 is confident; 50–70 low confidence; below 50 usually means the region is disordered or the prediction is unreliable there. AlphaFold stores pLDDT in the mmCIF B-factor column.

For experimental (PDB) structures, the B-factor (temperature factor) quantifies the positional spread of each atom in the crystal — a combination of thermal vibration and static disorder — in units of Å². High B-factors mark flexible loops or poorly resolved regions; low B-factors mark the rigid, well-ordered core.

Predicted Aligned Error (PAE) is an AlphaFold confidence matrix: entry (i, j) is the expected error in the position of residue j, in ångströms, when the prediction is superimposed on the true structure at residue i. Low PAE within a block of residues means that block is internally rigid and well-predicted; high PAE between two blocks means their relative placement is uncertain even if each block individually is confident.